Protein AF-A0A7G9RVK8-F1 (afdb_monomer)

Secondary structure (DSSP, 8-state):
-EEEEETTEEEEEEEEE-TTT--EEEEEEESS--HHHHHHHHHHHHHT-S--TT-EEEE-S-HHHHSHHHHHHHHHTTPEEEE--TT--HHHHHHHHHHHHHIIIIIHHH--SSHHHHHHHHHHHHHIIIIIHHHHHHHHHHHHTT-HHHHHHHTSTT--HHHHHHHHHHH--GGG-SSHHHHHHHTT-SEEP-EETTEEPPPEE-TTS-HHHHHHHHHHHHHHTTSSSSHHHHHHHHHHTT-TT-HHHHHHHHHHHHHHHHHHHHHHHHH-----PPPP---------

Structure (mmCIF, N/CA/C/O backbone):
data_AF-A0A7G9RVK8-F1
#
_entry.id   AF-A0A7G9RVK8-F1
#
loop_
_atom_site.group_PDB
_atom_site.id
_atom_site.type_symbol
_atom_site.label_atom_id
_atom_site.label_alt_id
_atom_site.label_comp_id
_atom_site.label_asym_id
_atom_site.label_entity_id
_atom_site.label_seq_id
_atom_site.pdbx_PDB_ins_code
_atom_site.Cartn_x
_atom_site.Cartn_y
_atom_site.Cartn_z
_atom_site.occupancy
_atom_site.B_iso_or_equiv
_atom_site.auth_seq_id
_atom_site.auth_comp_id
_atom_site.auth_asym_id
_atom_site.auth_atom_id
_atom_site.pdbx_PDB_model_num
ATOM 1 N N . MET A 1 1 ? -9.724 3.524 9.433 1.00 89.75 1 MET A N 1
ATOM 2 C CA . MET A 1 1 ? -10.790 2.942 8.572 1.00 89.75 1 MET A CA 1
ATOM 3 C C . MET A 1 1 ? -10.572 3.364 7.117 1.00 89.75 1 MET A C 1
ATOM 5 O O . MET A 1 1 ? -10.050 4.450 6.897 1.00 89.75 1 MET A O 1
ATOM 9 N N . THR A 1 2 ? -10.978 2.558 6.129 1.00 94.00 2 THR A N 1
ATOM 10 C CA . THR A 1 2 ? -10.927 2.904 4.694 1.00 94.00 2 THR A CA 1
ATOM 11 C C . THR A 1 2 ? -12.217 2.497 3.966 1.00 94.00 2 THR A C 1
ATOM 13 O O . THR A 1 2 ? -12.908 1.585 4.409 1.00 94.00 2 THR A O 1
ATOM 16 N N . GLU A 1 3 ? -12.559 3.186 2.872 1.00 95.31 3 GLU A N 1
ATOM 17 C CA . GLU A 1 3 ? -13.770 2.943 2.060 1.00 95.31 3 GLU A CA 1
ATOM 18 C C . GLU A 1 3 ? -13.407 2.395 0.670 1.00 95.31 3 GLU A C 1
ATOM 20 O O . GLU A 1 3 ? -12.498 2.913 0.012 1.00 95.31 3 GLU A O 1
ATOM 25 N N . PHE A 1 4 ? -14.158 1.403 0.203 1.00 94.81 4 PHE A N 1
ATOM 26 C CA . PHE A 1 4 ? -14.159 0.878 -1.160 1.00 94.81 4 PHE A CA 1
ATOM 27 C C . PHE A 1 4 ? -15.520 1.135 -1.817 1.00 94.81 4 PHE A C 1
ATOM 29 O O . PHE A 1 4 ? -16.544 1.178 -1.135 1.00 94.81 4 PHE A O 1
ATOM 36 N N . ASN A 1 5 ? -15.535 1.288 -3.144 1.00 93.50 5 ASN A N 1
ATOM 37 C CA . ASN A 1 5 ? -16.759 1.475 -3.921 1.00 93.50 5 ASN A CA 1
ATOM 38 C C . ASN A 1 5 ? -16.761 0.540 -5.133 1.00 93.50 5 ASN A C 1
ATOM 40 O O . ASN A 1 5 ? -15.935 0.695 -6.032 1.00 93.50 5 ASN A O 1
ATOM 44 N N . VAL A 1 6 ? -17.706 -0.397 -5.158 1.00 92.25 6 VAL A N 1
ATOM 45 C CA . VAL A 1 6 ? -17.936 -1.314 -6.274 1.00 92.25 6 VAL A CA 1
ATOM 46 C C . VAL A 1 6 ? -19.317 -1.021 -6.837 1.00 92.25 6 VAL A C 1
ATOM 48 O O . VAL A 1 6 ? -20.329 -1.266 -6.186 1.00 92.25 6 VAL A O 1
ATOM 51 N N . ARG A 1 7 ? -19.363 -0.465 -8.053 1.00 88.94 7 ARG A N 1
ATOM 52 C CA . ARG A 1 7 ? -20.611 -0.191 -8.794 1.00 88.94 7 ARG A CA 1
ATOM 53 C C . ARG A 1 7 ? -21.656 0.604 -7.986 1.00 88.94 7 ARG A C 1
ATOM 55 O O . ARG A 1 7 ? -22.847 0.363 -8.106 1.00 88.94 7 ARG A O 1
ATOM 62 N N . GLY A 1 8 ? -21.214 1.558 -7.163 1.00 90.44 8 GLY A N 1
ATOM 63 C CA . GLY A 1 8 ? -22.097 2.386 -6.332 1.00 90.44 8 GLY A CA 1
ATOM 64 C C . GLY A 1 8 ? -22.388 1.807 -4.945 1.00 90.44 8 GLY A C 1
ATOM 65 O O . GLY A 1 8 ? -22.853 2.540 -4.073 1.00 90.44 8 GLY A O 1
ATOM 66 N N . HIS A 1 9 ? -22.041 0.545 -4.697 1.00 92.88 9 HIS A N 1
ATOM 67 C CA . HIS A 1 9 ? -22.115 -0.068 -3.378 1.00 92.88 9 HIS A CA 1
ATOM 68 C C . HIS A 1 9 ? -20.815 0.165 -2.614 1.00 92.88 9 HIS A C 1
ATOM 70 O O . HIS A 1 9 ? -19.721 0.094 -3.178 1.00 92.88 9 HIS A O 1
ATOM 76 N N . LYS A 1 10 ? -20.931 0.458 -1.319 1.00 95.38 10 LYS A N 1
ATOM 77 C CA . LYS A 1 10 ? -19.787 0.770 -0.465 1.00 95.38 10 LYS A CA 1
ATOM 78 C C . LYS A 1 10 ? -19.467 -0.376 0.478 1.00 95.38 10 LYS A C 1
ATOM 80 O O . LYS A 1 10 ? -20.372 -0.994 1.030 1.00 95.38 10 LYS A O 1
ATOM 85 N N . LEU A 1 11 ? -18.174 -0.575 0.703 1.00 96.44 11 LEU A N 1
ATOM 86 C CA . LEU A 1 11 ? -17.648 -1.424 1.761 1.00 96.44 11 LEU A CA 1
ATOM 87 C C . LEU A 1 11 ? -16.648 -0.619 2.586 1.00 96.44 11 LEU A C 1
ATOM 89 O O . LEU A 1 11 ? -15.757 0.036 2.045 1.00 96.44 11 LEU A O 1
ATOM 93 N N . TYR A 1 12 ? -16.801 -0.664 3.898 1.00 96.75 12 TYR A N 1
ATOM 94 C CA . TYR A 1 12 ? -15.901 -0.050 4.857 1.00 96.75 12 TYR A CA 1
ATOM 95 C C . TYR A 1 12 ? -15.066 -1.138 5.506 1.00 96.75 12 TYR A C 1
ATOM 97 O O . TYR A 1 12 ? -15.602 -2.171 5.885 1.00 96.75 12 TYR A O 1
ATOM 105 N N . LEU A 1 13 ? -13.769 -0.884 5.649 1.00 97.06 13 LEU A N 1
ATOM 106 C CA . LEU A 1 13 ? -12.824 -1.755 6.337 1.00 97.06 13 LEU A CA 1
ATOM 107 C C . LEU A 1 13 ? -12.213 -0.997 7.515 1.00 97.06 13 LEU A C 1
ATOM 109 O O . LEU A 1 13 ? -11.605 0.070 7.354 1.00 97.06 13 LEU A O 1
ATOM 113 N N . SER A 1 14 ? -12.360 -1.562 8.707 1.00 95.69 14 SER A N 1
ATOM 114 C CA . SER A 1 14 ? -11.620 -1.173 9.903 1.00 95.69 14 SER A CA 1
ATOM 115 C C . SER A 1 14 ? -10.585 -2.247 10.202 1.00 95.69 14 SER A C 1
ATOM 117 O O . SER A 1 14 ? -10.918 -3.424 10.161 1.00 95.69 14 SER A O 1
ATOM 119 N N . ALA A 1 15 ? -9.350 -1.857 10.498 1.00 96.19 15 ALA A N 1
ATOM 120 C CA . ALA A 1 15 ? -8.264 -2.779 10.804 1.00 96.19 15 ALA A CA 1
ATOM 121 C C . ALA A 1 15 ? -7.405 -2.214 11.940 1.00 96.19 15 ALA A C 1
ATOM 123 O O . ALA A 1 15 ? -7.234 -0.994 12.030 1.00 96.19 15 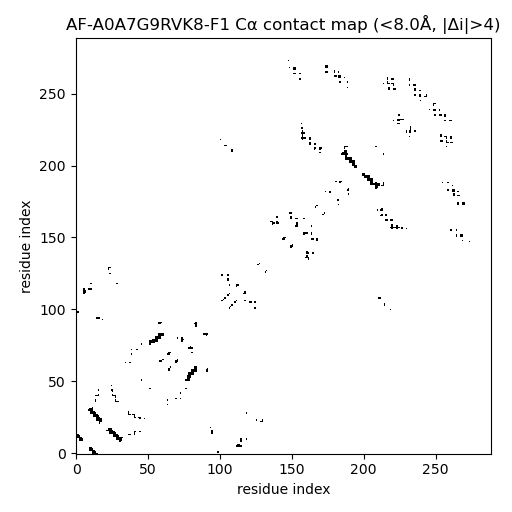ALA A O 1
ATOM 124 N N . CYS A 1 16 ? -6.882 -3.101 12.780 1.00 94.69 16 CYS A N 1
ATOM 125 C CA . CYS A 1 16 ? -5.874 -2.829 13.794 1.00 94.69 16 CYS A CA 1
ATOM 126 C C . CYS A 1 16 ? -4.581 -3.526 13.381 1.00 94.69 16 CYS A C 1
ATOM 128 O O . CYS A 1 16 ? -4.596 -4.692 12.986 1.00 94.69 16 CYS A O 1
ATOM 130 N N . MET A 1 17 ? -3.485 -2.780 13.453 1.00 94.31 17 MET A N 1
ATOM 131 C CA . MET A 1 17 ? -2.150 -3.239 13.106 1.00 94.31 17 MET A CA 1
ATOM 132 C C . MET A 1 17 ? -1.277 -3.198 14.354 1.00 94.31 17 MET A C 1
ATOM 134 O O . MET A 1 17 ? -1.267 -2.183 15.054 1.00 94.31 17 MET A O 1
ATOM 138 N N . ASP A 1 18 ? -0.510 -4.257 14.579 1.00 91.56 18 ASP A N 1
ATOM 139 C CA . ASP A 1 18 ? 0.611 -4.220 15.507 1.00 91.56 18 ASP A CA 1
ATOM 140 C C . ASP A 1 18 ? 1.762 -3.432 14.861 1.00 91.56 18 ASP A C 1
ATOM 142 O O . ASP A 1 18 ? 2.236 -3.740 13.767 1.00 91.56 18 ASP A O 1
ATOM 146 N N . LEU A 1 19 ? 2.198 -2.353 15.513 1.00 88.88 19 LEU A N 1
ATOM 147 C CA . LEU A 1 19 ? 3.250 -1.488 14.982 1.00 88.88 19 LEU A CA 1
ATOM 148 C C . LEU A 1 19 ? 4.656 -2.089 15.105 1.00 88.88 19 LEU A C 1
ATOM 150 O O . LEU A 1 19 ? 5.553 -1.591 14.423 1.00 88.88 19 LEU A O 1
ATOM 154 N N . TYR A 1 20 ? 4.847 -3.126 15.926 1.00 86.06 20 TYR A N 1
ATOM 155 C CA . TYR A 1 20 ? 6.122 -3.820 16.083 1.00 86.06 20 TYR A CA 1
ATOM 156 C C . TYR A 1 20 ? 6.440 -4.688 14.860 1.00 86.06 20 TYR A C 1
ATOM 158 O O . TYR A 1 20 ? 7.468 -4.482 14.216 1.00 86.06 20 TYR A O 1
ATOM 166 N N . ASN A 1 21 ? 5.544 -5.613 14.503 1.00 86.69 21 ASN A N 1
ATOM 167 C CA . ASN A 1 21 ? 5.749 -6.574 13.410 1.00 86.69 21 ASN A CA 1
ATOM 168 C C . ASN A 1 21 ? 4.935 -6.259 12.137 1.00 86.69 21 ASN A C 1
ATOM 170 O O . ASN A 1 21 ? 5.092 -6.950 11.135 1.00 86.69 21 ASN A O 1
ATOM 174 N N . ARG A 1 22 ? 4.099 -5.210 12.157 1.00 89.38 22 ARG A N 1
ATOM 175 C CA . ARG A 1 22 ? 3.193 -4.792 11.069 1.00 89.38 22 ARG A CA 1
ATOM 176 C C . ARG A 1 22 ? 2.033 -5.747 10.780 1.00 89.38 22 ARG A C 1
ATOM 178 O O . ARG A 1 22 ? 1.325 -5.517 9.806 1.00 89.38 22 ARG A O 1
ATOM 185 N N . GLU A 1 23 ? 1.786 -6.753 11.611 1.00 93.19 23 GLU A N 1
ATOM 186 C CA . GLU A 1 23 ? 0.680 -7.695 11.431 1.00 93.19 23 GLU A CA 1
ATOM 187 C C . GLU A 1 23 ? -0.679 -6.996 11.580 1.00 93.19 23 GLU A C 1
ATOM 189 O O . GLU A 1 23 ? -0.888 -6.178 12.481 1.00 93.19 23 GLU A O 1
ATOM 194 N N . ILE A 1 24 ? -1.641 -7.342 10.724 1.00 96.06 24 ILE A N 1
ATOM 195 C CA . ILE A 1 24 ? -3.047 -6.986 10.933 1.00 96.06 24 ILE A CA 1
ATOM 196 C C . ILE A 1 24 ? -3.646 -7.957 11.948 1.00 96.06 24 ILE A C 1
ATOM 198 O O . ILE A 1 24 ? -4.076 -9.052 11.592 1.00 96.06 24 ILE A O 1
ATOM 202 N N . VAL A 1 25 ? -3.687 -7.544 13.213 1.00 95.06 25 VAL A N 1
ATOM 203 C CA . VAL A 1 25 ? -4.135 -8.388 14.333 1.00 95.06 25 VAL A CA 1
ATOM 204 C C . VAL A 1 25 ? -5.653 -8.553 14.399 1.00 95.06 25 VAL A C 1
ATOM 206 O O . VAL A 1 25 ? -6.148 -9.540 14.941 1.00 95.06 25 VAL A O 1
ATOM 209 N N . ALA A 1 26 ? -6.410 -7.599 13.851 1.00 96.62 26 ALA A N 1
ATOM 210 C CA . ALA A 1 26 ? -7.861 -7.691 13.723 1.00 96.62 26 ALA A CA 1
ATOM 211 C C . ALA A 1 26 ? -8.381 -6.779 12.611 1.00 96.62 26 ALA A C 1
ATOM 213 O O . ALA A 1 26 ? -7.837 -5.704 12.357 1.00 96.62 26 ALA A O 1
ATOM 214 N N . TYR A 1 27 ? -9.492 -7.167 11.990 1.00 97.62 27 TYR A N 1
ATOM 215 C CA . TYR A 1 27 ? -10.224 -6.317 11.059 1.00 97.62 27 TYR A CA 1
ATOM 216 C C . TYR A 1 27 ? -11.707 -6.682 11.012 1.00 97.62 27 TYR A C 1
ATOM 218 O O . TYR A 1 27 ? -12.115 -7.787 11.379 1.00 97.62 27 TYR A O 1
ATOM 226 N N . ARG A 1 28 ? -12.526 -5.725 10.578 1.00 97.50 28 ARG A N 1
ATOM 227 C CA . ARG A 1 28 ? -13.965 -5.878 10.352 1.00 97.50 28 ARG A CA 1
ATOM 228 C C . ARG A 1 28 ? -14.382 -5.102 9.119 1.00 97.50 28 ARG A C 1
ATOM 230 O O . ARG A 1 28 ? -13.843 -4.026 8.846 1.00 97.50 28 ARG A O 1
ATOM 237 N N . MET A 1 29 ? -15.363 -5.648 8.416 1.00 97.19 29 MET A N 1
ATOM 238 C CA . MET A 1 29 ? -15.963 -5.026 7.249 1.00 97.19 29 MET A CA 1
ATOM 239 C C . MET A 1 29 ? -17.444 -4.771 7.485 1.00 97.19 29 MET A C 1
ATOM 241 O O . MET A 1 29 ? -18.108 -5.529 8.188 1.00 97.19 29 MET A O 1
ATOM 245 N N . ALA A 1 30 ? -17.955 -3.687 6.914 1.00 96.12 30 ALA A N 1
ATOM 246 C CA . ALA A 1 30 ? -19.376 -3.379 6.936 1.00 96.12 30 ALA A CA 1
ATOM 247 C C . ALA A 1 30 ? -19.764 -2.556 5.709 1.00 96.12 30 ALA A C 1
ATOM 249 O O . ALA A 1 30 ? -18.997 -1.726 5.224 1.00 96.12 30 ALA A O 1
ATOM 250 N N . ARG A 1 31 ? -21.003 -2.704 5.236 1.00 95.06 31 ARG A N 1
ATOM 251 C CA . ARG A 1 31 ? -21.533 -1.913 4.105 1.00 95.06 31 ARG A CA 1
ATOM 252 C C . ARG A 1 31 ? -21.846 -0.457 4.477 1.00 95.06 31 ARG A C 1
ATOM 254 O O . ARG A 1 31 ? -22.134 0.373 3.617 1.00 95.06 31 ARG A O 1
ATOM 261 N N . ARG A 1 32 ? -21.787 -0.126 5.773 1.00 93.00 32 ARG A N 1
ATOM 262 C CA . ARG A 1 32 ? -21.997 1.216 6.338 1.00 93.00 32 ARG A CA 1
ATOM 263 C C . ARG A 1 32 ? -20.958 1.490 7.433 1.00 93.00 32 ARG A C 1
ATOM 265 O O . ARG A 1 32 ? -20.555 0.551 8.114 1.00 93.00 32 ARG A O 1
ATOM 272 N N . PRO A 1 33 ? -20.557 2.754 7.666 1.00 91.00 33 PRO A N 1
ATOM 273 C CA . PRO A 1 33 ? -19.543 3.096 8.662 1.00 91.00 33 PRO A CA 1
ATOM 274 C C . PRO A 1 33 ? -20.150 3.148 10.075 1.00 91.00 33 PRO A C 1
ATOM 276 O O . PRO A 1 33 ? -20.280 4.219 10.671 1.00 91.00 33 PRO A O 1
ATOM 279 N N . VAL A 1 34 ? -20.561 1.994 10.600 1.00 94.38 34 VAL A N 1
ATOM 280 C CA . VAL A 1 34 ? -21.200 1.852 11.920 1.00 94.38 34 VAL A CA 1
ATOM 281 C C . VAL A 1 34 ? -20.172 1.714 13.045 1.00 94.38 34 VAL A C 1
ATOM 283 O O . VAL A 1 34 ? -19.074 1.203 12.832 1.00 94.38 34 VAL A O 1
ATOM 286 N N . PHE A 1 35 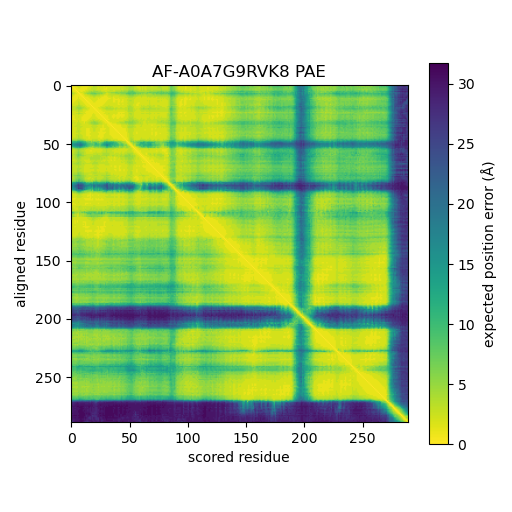? -20.529 2.167 14.252 1.00 94.12 35 PHE A N 1
ATOM 287 C CA . PHE A 1 35 ? -19.659 2.071 15.432 1.00 94.12 35 PHE A CA 1
ATOM 288 C C . PHE A 1 35 ? -19.305 0.625 15.790 1.00 94.12 35 PHE A C 1
ATOM 290 O O . PHE A 1 35 ? -18.147 0.344 16.080 1.00 94.12 35 PHE A O 1
ATOM 297 N N . GLU A 1 36 ? -20.269 -0.286 15.667 1.00 94.94 36 GLU A N 1
ATOM 298 C CA . GLU A 1 36 ? -20.107 -1.715 15.948 1.00 94.94 36 GLU A CA 1
ATOM 299 C C . GLU A 1 36 ? -18.940 -2.355 15.182 1.00 94.94 36 GLU A C 1
ATOM 301 O O . GLU A 1 36 ? -18.195 -3.165 15.730 1.00 94.94 36 GLU A O 1
ATOM 306 N N . MET A 1 37 ? -18.707 -1.941 13.932 1.00 95.06 37 MET A N 1
ATOM 307 C CA . MET A 1 37 ? -17.571 -2.415 13.135 1.00 95.06 37 MET A CA 1
ATOM 308 C C . MET A 1 37 ? -16.231 -2.039 13.786 1.00 95.06 37 MET A C 1
ATOM 310 O O . MET A 1 37 ? -15.266 -2.795 13.720 1.00 95.06 37 MET A O 1
ATOM 314 N N . VAL A 1 38 ? -16.149 -0.857 14.400 1.00 95.25 38 VAL A N 1
ATOM 315 C CA . VAL A 1 38 ? -14.930 -0.368 15.052 1.00 95.25 38 VAL A CA 1
ATOM 316 C C . VAL A 1 38 ? -14.765 -0.992 16.436 1.00 95.25 38 VAL A C 1
ATOM 318 O O . VAL A 1 38 ? -13.659 -1.423 16.756 1.00 95.25 38 VAL A O 1
ATOM 321 N N . SER A 1 39 ? -15.833 -1.069 17.235 1.00 95.44 39 SER A N 1
ATOM 322 C CA . SER A 1 39 ? -15.773 -1.655 18.580 1.00 95.44 39 SER A CA 1
ATOM 323 C C . SER A 1 39 ? -15.474 -3.153 18.538 1.00 95.44 39 SER A C 1
ATOM 325 O O . SER A 1 39 ? -14.549 -3.589 19.211 1.00 95.44 39 SER A O 1
ATOM 327 N N . SER A 1 40 ? -16.153 -3.922 17.680 1.00 95.94 40 SER A N 1
ATOM 328 C CA . SER A 1 40 ? -15.904 -5.368 17.547 1.00 95.94 40 SER A CA 1
ATOM 329 C C . SER A 1 40 ? -14.512 -5.686 16.993 1.00 95.94 40 SER A C 1
ATOM 331 O O . SER A 1 40 ? -13.913 -6.698 17.354 1.00 95.94 40 SER A O 1
ATOM 333 N N . MET A 1 41 ? -13.967 -4.821 16.131 1.00 96.44 41 MET A N 1
ATOM 334 C CA . MET A 1 41 ? -12.582 -4.923 15.666 1.00 96.44 41 MET A CA 1
ATOM 335 C C . MET A 1 41 ? -11.600 -4.689 16.819 1.00 96.44 41 MET A C 1
ATOM 337 O O . MET A 1 41 ? -10.660 -5.465 16.982 1.00 96.44 41 MET A O 1
ATOM 341 N N . LEU A 1 42 ? -11.831 -3.648 17.627 1.00 95.44 42 LEU A N 1
ATOM 342 C CA . LEU A 1 42 ? -10.991 -3.331 18.781 1.00 95.44 42 LEU A CA 1
ATOM 343 C C . LEU A 1 42 ? -11.023 -4.458 19.820 1.00 95.44 42 LEU A C 1
ATOM 345 O O . LEU A 1 42 ? -9.969 -4.887 20.270 1.00 95.44 42 LEU A O 1
ATOM 349 N N . GLU A 1 43 ? -12.204 -4.964 20.169 1.00 94.88 43 GLU A N 1
ATOM 350 C CA . GLU A 1 43 ? -12.348 -6.082 21.109 1.00 94.88 43 GLU A CA 1
ATOM 351 C C . GLU A 1 43 ? -11.627 -7.338 20.609 1.00 94.88 43 GLU A C 1
ATOM 353 O O . GLU A 1 43 ? -10.886 -7.966 21.364 1.00 94.88 43 GLU A O 1
ATOM 358 N N . ALA A 1 44 ? -11.752 -7.660 19.317 1.00 95.12 44 ALA A N 1
ATOM 359 C CA . ALA A 1 44 ? -11.017 -8.770 18.721 1.00 95.12 44 ALA A CA 1
ATOM 360 C C . ALA A 1 44 ? -9.492 -8.578 18.823 1.00 95.12 44 ALA A C 1
ATOM 362 O O . ALA A 1 44 ? -8.785 -9.528 19.156 1.00 95.12 44 ALA A O 1
ATOM 363 N N . ALA A 1 45 ? -8.979 -7.363 18.602 1.00 94.31 45 ALA A N 1
ATOM 364 C CA . ALA A 1 45 ? -7.554 -7.067 18.770 1.00 94.31 45 ALA A CA 1
ATOM 365 C C . ALA A 1 45 ? -7.100 -7.226 20.233 1.00 94.31 45 ALA A C 1
ATOM 367 O O . ALA A 1 45 ? -6.086 -7.869 20.509 1.00 94.31 45 ALA A O 1
ATOM 368 N N . LEU A 1 46 ? -7.871 -6.684 21.179 1.00 92.62 46 LEU A N 1
ATOM 369 C CA . LEU A 1 46 ? -7.555 -6.742 22.608 1.00 92.62 46 LEU A CA 1
ATOM 370 C C . LEU A 1 46 ? -7.604 -8.173 23.151 1.00 92.62 46 LEU A C 1
ATOM 372 O O . LEU A 1 46 ? -6.741 -8.543 23.939 1.00 92.62 46 LEU A O 1
ATOM 376 N N . SER A 1 47 ? -8.528 -9.007 22.663 1.00 91.31 47 SER A N 1
ATOM 377 C CA . SER A 1 47 ? -8.628 -10.421 23.060 1.00 91.31 47 SER A CA 1
ATOM 378 C C . SER A 1 47 ? -7.388 -11.256 22.712 1.00 91.31 47 SER A C 1
ATOM 380 O O . SER A 1 47 ? -7.136 -12.281 23.339 1.00 91.31 47 SER A O 1
ATOM 382 N N . ARG A 1 48 ? -6.593 -10.815 21.727 1.00 87.50 48 ARG A N 1
ATOM 383 C CA . ARG A 1 48 ? -5.335 -11.463 21.319 1.00 87.50 48 ARG A CA 1
ATOM 384 C C . ARG A 1 48 ? -4.127 -10.968 22.115 1.00 87.50 48 ARG A C 1
ATOM 386 O O . ARG A 1 48 ? -3.037 -11.512 21.964 1.00 87.50 48 ARG A O 1
ATOM 393 N N . THR A 1 49 ? -4.296 -9.932 22.935 1.00 81.56 49 THR A N 1
ATOM 394 C CA . THR A 1 49 ? -3.201 -9.320 23.686 1.00 81.56 49 THR A CA 1
ATOM 395 C C . THR A 1 49 ? -3.090 -9.971 25.062 1.00 81.56 49 THR A C 1
ATOM 397 O O . THR A 1 49 ? -4.001 -9.875 25.878 1.00 81.56 49 THR A O 1
ATOM 400 N N . SER A 1 50 ? -1.950 -10.603 25.347 1.00 76.25 50 SER A N 1
ATOM 401 C CA . SER A 1 50 ? -1.692 -11.273 26.631 1.00 76.25 50 SER A CA 1
ATOM 402 C C . SER A 1 50 ? -1.465 -10.302 27.796 1.00 76.25 50 SER A C 1
ATOM 404 O O . SER A 1 50 ? -1.726 -10.650 28.944 1.00 76.25 50 SER A O 1
ATOM 406 N N . CYS A 1 51 ? -0.994 -9.083 27.518 1.00 76.19 51 CYS A N 1
ATOM 407 C CA . CYS A 1 51 ? -0.779 -8.039 28.515 1.00 76.19 51 CYS A CA 1
ATOM 408 C C . CYS A 1 51 ? -1.126 -6.660 27.945 1.00 76.19 51 CYS A C 1
ATOM 410 O O . CYS A 1 51 ? -0.459 -6.164 27.039 1.00 76.19 51 CYS A O 1
ATOM 412 N N . ALA A 1 52 ? -2.161 -6.024 28.494 1.00 75.62 52 ALA A N 1
ATOM 413 C CA . ALA A 1 52 ? -2.567 -4.675 28.103 1.00 75.62 52 ALA A CA 1
ATOM 414 C C . ALA A 1 52 ? -1.817 -3.567 28.871 1.00 75.62 52 ALA A C 1
ATOM 416 O O . ALA A 1 52 ? -1.982 -2.383 28.571 1.00 75.62 52 ALA A O 1
ATOM 417 N N . ALA A 1 53 ? -0.982 -3.927 29.856 1.00 79.25 53 ALA A N 1
ATOM 418 C CA . ALA A 1 53 ? -0.243 -2.959 30.656 1.00 79.25 53 ALA A CA 1
ATOM 419 C C . ALA A 1 53 ? 0.728 -2.162 29.773 1.00 79.25 53 ALA A C 1
ATOM 421 O O . ALA A 1 53 ? 1.635 -2.712 29.156 1.00 79.25 53 ALA A O 1
ATOM 422 N N . GLY A 1 54 ? 0.521 -0.845 29.707 1.00 82.31 54 GLY A N 1
ATOM 423 C CA . GLY A 1 54 ? 1.325 0.044 28.867 1.00 82.31 54 GLY A CA 1
ATOM 424 C C . GLY A 1 54 ? 0.970 0.014 27.376 1.00 82.31 54 GLY A C 1
ATOM 425 O O . GLY A 1 54 ? 1.613 0.727 26.606 1.00 82.31 54 GLY A O 1
ATOM 426 N N . LEU A 1 55 ? -0.057 -0.741 26.961 1.00 89.88 55 LEU A N 1
ATOM 427 C CA . LEU A 1 55 ? -0.515 -0.758 25.573 1.00 89.88 55 LEU A CA 1
ATOM 428 C C . LEU A 1 55 ? -1.071 0.616 25.182 1.00 89.88 55 LEU A C 1
ATOM 430 O O . LEU A 1 55 ? -1.889 1.212 25.893 1.00 89.88 55 LEU A O 1
ATOM 434 N N . ILE A 1 56 ? -0.646 1.100 24.015 1.00 90.88 56 ILE A N 1
ATOM 435 C CA . ILE A 1 56 ? -1.132 2.344 23.424 1.00 90.88 56 ILE A CA 1
ATOM 436 C C . ILE A 1 56 ? -1.844 2.022 22.114 1.00 90.88 56 ILE A C 1
ATOM 438 O O . ILE A 1 56 ? -1.246 1.474 21.192 1.00 90.88 56 ILE A O 1
ATOM 442 N N . VAL A 1 57 ? -3.110 2.421 22.009 1.00 91.06 57 VAL A N 1
ATOM 443 C CA . VAL A 1 57 ? -3.856 2.368 20.747 1.00 91.06 57 VAL A CA 1
ATOM 444 C C . VAL A 1 57 ? -3.789 3.733 20.083 1.00 91.06 57 VAL A C 1
ATOM 446 O O . VAL A 1 57 ? -4.300 4.720 20.617 1.00 91.06 57 VAL A O 1
ATOM 449 N N . HIS A 1 58 ? -3.169 3.775 18.906 1.00 90.25 58 HIS A N 1
ATOM 450 C CA . HIS A 1 58 ? -3.100 4.964 18.065 1.00 90.25 58 HIS A CA 1
ATOM 451 C C . HIS A 1 58 ? -4.279 5.004 17.086 1.00 90.25 58 HIS A C 1
ATOM 453 O O . HIS A 1 58 ? -4.526 4.040 16.363 1.00 90.25 58 HIS A O 1
ATOM 459 N N . SER A 1 59 ? -5.001 6.125 17.041 1.00 88.75 59 SER A N 1
ATOM 460 C CA . SER A 1 59 ? -6.079 6.356 16.072 1.00 88.75 59 SER A CA 1
ATOM 461 C C . SER A 1 59 ? -6.027 7.760 15.466 1.00 88.75 59 SER A C 1
ATOM 463 O O . SER A 1 59 ? -5.432 8.690 16.022 1.00 88.75 59 SER A O 1
ATOM 465 N N . ASP A 1 60 ? -6.710 7.943 14.336 1.00 86.31 60 ASP A N 1
ATOM 466 C CA . ASP A 1 60 ? -7.026 9.277 13.826 1.00 86.31 60 ASP A CA 1
ATOM 467 C C . ASP A 1 60 ? -8.118 9.971 14.673 1.00 86.31 60 ASP A C 1
ATOM 469 O O . ASP A 1 60 ? -8.602 9.435 15.675 1.00 86.31 60 ASP A O 1
ATOM 473 N N . GLN A 1 61 ? -8.498 11.194 14.279 1.00 85.94 61 GLN A N 1
ATOM 474 C CA . GLN A 1 61 ? -9.534 12.004 14.943 1.00 85.94 61 GLN A CA 1
ATOM 475 C C . GLN A 1 61 ? -10.972 11.740 14.460 1.00 85.94 61 GLN A C 1
ATOM 477 O O . GLN A 1 61 ? -11.866 12.579 14.663 1.00 85.94 61 GLN A O 1
ATOM 482 N N . GLY A 1 62 ? -11.203 10.593 13.822 1.00 87.00 62 GLY A N 1
ATOM 483 C CA . GLY A 1 62 ? -12.507 10.114 13.386 1.00 87.00 62 GLY A CA 1
ATOM 484 C C . GLY 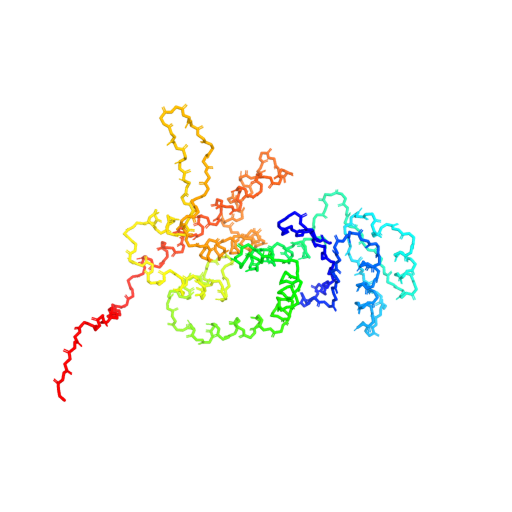A 1 62 ? -13.526 10.082 14.524 1.00 87.00 62 GLY A C 1
ATOM 485 O O . GLY A 1 62 ? -13.187 9.961 15.702 1.00 87.00 62 GLY A O 1
ATOM 486 N N . TRP A 1 63 ? -14.803 10.250 14.182 1.00 90.06 63 TRP A N 1
ATOM 487 C CA . TRP A 1 63 ? -15.862 10.379 15.185 1.00 90.06 63 TRP A CA 1
ATOM 488 C C . TRP A 1 63 ? -16.023 9.117 16.034 1.00 90.06 63 TRP A C 1
ATOM 490 O O . TRP A 1 63 ? -16.176 9.249 17.245 1.00 90.06 63 TRP A O 1
ATOM 500 N N . HIS A 1 64 ? -15.891 7.925 15.437 1.00 91.50 64 HIS A N 1
ATOM 501 C CA . HIS A 1 64 ? -15.983 6.637 16.134 1.00 91.50 64 HIS A CA 1
ATOM 502 C C . HIS A 1 64 ? -14.999 6.542 17.306 1.00 91.50 64 HIS A C 1
ATOM 504 O O . HIS A 1 64 ? -15.372 6.131 18.399 1.00 91.50 64 HIS A O 1
ATOM 510 N N . TYR A 1 65 ? -13.762 7.003 17.100 1.00 91.50 65 TYR A N 1
ATOM 511 C CA . TYR A 1 65 ? -12.685 6.938 18.091 1.00 91.50 65 TYR A CA 1
ATOM 512 C C . TYR A 1 65 ? -12.832 7.960 19.228 1.00 91.50 65 TYR A C 1
ATOM 514 O O . TYR A 1 65 ? -12.142 7.866 20.241 1.00 91.50 65 TYR A O 1
ATOM 522 N N . LYS A 1 66 ? -13.725 8.947 19.076 1.00 91.56 66 LYS A N 1
ATOM 523 C CA . LYS A 1 66 ? -14.016 9.966 20.100 1.00 91.56 66 LYS A CA 1
ATOM 524 C C . LYS A 1 66 ? -15.211 9.607 20.979 1.00 91.56 66 LYS A C 1
ATOM 526 O O . LYS A 1 66 ? -15.437 10.278 21.986 1.00 91.56 66 LYS A O 1
ATOM 531 N N . MET A 1 67 ? -15.993 8.597 20.601 1.00 93.75 67 MET A N 1
ATOM 532 C CA . MET A 1 67 ? -17.218 8.253 21.317 1.00 93.75 67 MET A CA 1
ATOM 533 C C . MET A 1 67 ? -16.915 7.705 22.715 1.00 93.75 67 MET A C 1
ATOM 535 O O . MET A 1 67 ? -15.926 7.002 22.927 1.00 93.75 67 MET A O 1
ATOM 539 N N . GLN A 1 68 ? -17.804 7.985 23.668 1.00 95.06 68 GLN A N 1
ATOM 540 C CA . GLN A 1 68 ? -17.682 7.492 25.041 1.00 95.06 68 GLN A CA 1
ATOM 541 C C . GLN A 1 68 ? -17.587 5.955 25.126 1.00 95.06 68 GLN A C 1
ATOM 543 O O . GLN A 1 68 ? -16.703 5.493 25.847 1.00 95.06 68 GLN A O 1
ATOM 548 N N . PRO A 1 69 ? -18.377 5.153 24.377 1.00 95.38 69 PRO A N 1
ATOM 549 C CA . PRO A 1 69 ? -18.249 3.696 24.419 1.00 95.38 69 PRO A CA 1
ATOM 550 C C . PRO A 1 69 ? -16.863 3.198 23.990 1.00 95.38 69 PRO A C 1
ATOM 552 O O . PRO A 1 69 ? -16.314 2.305 24.621 1.00 95.38 69 PRO A O 1
ATOM 555 N N . TYR A 1 70 ? -16.239 3.824 22.985 1.00 95.06 70 TYR A N 1
ATOM 556 C CA . TYR A 1 70 ? -14.876 3.476 22.561 1.00 95.06 70 TYR A CA 1
ATOM 557 C C . TYR A 1 70 ? -13.860 3.690 23.688 1.00 95.06 70 TYR A C 1
ATOM 559 O O . TYR A 1 70 ? -13.037 2.828 23.987 1.00 95.06 70 TYR A O 1
ATOM 567 N N . ARG A 1 71 ? -13.952 4.847 24.354 1.00 94.88 71 ARG A N 1
ATOM 568 C CA . ARG A 1 71 ? -13.089 5.197 25.490 1.00 94.88 71 ARG A CA 1
ATOM 569 C C . ARG A 1 71 ? -13.321 4.268 26.683 1.00 94.88 71 ARG A C 1
ATOM 571 O O . ARG A 1 71 ? -12.362 3.944 27.374 1.00 94.88 71 ARG A O 1
ATOM 578 N N . ALA A 1 72 ? -14.561 3.831 26.904 1.00 95.12 72 ALA A N 1
ATOM 579 C CA . ALA A 1 72 ? -14.905 2.878 27.954 1.00 95.12 72 ALA A CA 1
ATOM 580 C C . ALA A 1 72 ? -14.285 1.493 27.699 1.00 95.12 72 ALA A C 1
ATOM 582 O O . ALA A 1 72 ? -13.700 0.924 28.619 1.00 95.12 72 ALA A O 1
ATOM 583 N N . ILE A 1 73 ? -14.322 0.994 26.454 1.00 94.31 73 ILE A N 1
ATOM 584 C CA . ILE A 1 73 ? -13.663 -0.268 26.072 1.00 94.31 73 ILE A CA 1
ATOM 585 C C . ILE A 1 73 ? -12.164 -0.194 26.385 1.00 94.31 73 ILE A C 1
ATOM 587 O O . ILE A 1 73 ? -11.645 -1.055 27.092 1.00 94.31 73 ILE A O 1
ATOM 591 N N . LEU A 1 74 ? -11.480 0.870 25.950 1.00 94.06 74 LEU A N 1
ATOM 592 C CA . LEU A 1 74 ? -10.050 1.048 26.226 1.00 94.06 74 LEU A CA 1
ATOM 593 C C . LEU A 1 74 ? -9.747 1.129 27.729 1.00 94.06 74 LEU A C 1
ATOM 595 O O . LEU A 1 74 ? -8.835 0.456 28.205 1.00 94.06 74 LEU A O 1
ATOM 599 N N . ALA A 1 75 ? -10.531 1.905 28.482 1.00 92.50 75 ALA A N 1
ATOM 600 C CA . ALA A 1 75 ? -10.348 2.059 29.923 1.00 92.50 75 ALA A CA 1
ATOM 601 C C . ALA A 1 75 ? -10.538 0.736 30.680 1.00 92.50 75 ALA A C 1
ATOM 603 O O . ALA A 1 75 ? -9.737 0.425 31.557 1.00 92.50 75 ALA A O 1
ATOM 604 N N . SER A 1 76 ? -11.544 -0.066 30.308 1.00 92.12 76 SER A N 1
ATOM 605 C CA . SER A 1 76 ? -11.798 -1.377 30.927 1.00 92.12 76 SER A CA 1
ATOM 606 C C . SER A 1 76 ? -10.655 -2.379 30.729 1.00 92.12 76 SER A C 1
ATOM 608 O O . SER A 1 76 ? -10.468 -3.257 31.562 1.00 92.12 76 SER A O 1
ATOM 610 N N . HIS A 1 77 ? -9.852 -2.204 29.675 1.00 90.62 77 HIS A N 1
ATOM 611 C CA . HIS A 1 77 ? -8.675 -3.025 29.389 1.00 90.62 77 HIS A CA 1
ATOM 612 C C . HIS A 1 77 ? -7.361 -2.371 29.854 1.00 90.62 77 HIS A C 1
ATOM 614 O O . HIS A 1 77 ? -6.289 -2.896 29.577 1.00 90.62 77 HIS A O 1
ATOM 620 N N . GLY A 1 78 ? -7.402 -1.213 30.528 1.00 90.75 78 GLY A N 1
ATOM 621 C CA . GLY A 1 78 ? -6.194 -0.494 30.957 1.00 90.75 78 GLY A CA 1
ATOM 622 C C . GLY A 1 78 ? -5.358 0.087 29.807 1.00 90.75 78 GLY A C 1
ATOM 623 O O . GLY A 1 78 ? -4.176 0.379 29.986 1.00 90.75 78 GLY A O 1
ATOM 624 N N . VAL A 1 79 ? -5.956 0.264 28.626 1.00 92.75 79 VAL A N 1
ATOM 625 C CA . VAL A 1 79 ? -5.272 0.696 27.402 1.00 92.75 79 VAL A CA 1
ATOM 626 C C . VAL A 1 79 ? -5.295 2.212 27.273 1.00 92.75 79 VAL A C 1
ATOM 628 O O . VAL A 1 79 ? -6.338 2.861 27.401 1.00 92.75 79 VAL A O 1
ATOM 631 N N . LYS A 1 80 ? -4.144 2.801 26.944 1.00 90.94 80 LYS A N 1
ATOM 632 C CA . LYS A 1 80 ? -4.035 4.241 26.712 1.00 90.94 80 LYS A CA 1
ATOM 633 C C . LYS A 1 80 ? -4.395 4.577 25.268 1.00 90.94 80 LYS A C 1
ATOM 635 O O . LYS A 1 80 ? -3.784 4.083 24.325 1.00 90.94 80 LYS A O 1
ATOM 640 N N . GLN A 1 81 ? -5.343 5.488 25.081 1.00 91.50 81 GLN A N 1
ATOM 641 C CA . GLN A 1 81 ? -5.600 6.056 23.762 1.00 91.50 81 GLN A CA 1
ATOM 642 C C . GLN A 1 81 ? -4.552 7.121 23.423 1.00 91.50 81 GLN A C 1
ATOM 644 O O . GLN A 1 81 ? -4.299 8.035 24.211 1.00 91.50 81 GLN A O 1
ATOM 649 N N . SER A 1 82 ? -4.004 7.045 22.215 1.00 88.38 82 SER A N 1
ATOM 650 C CA . SER A 1 82 ? -3.267 8.126 21.574 1.00 88.38 82 SER A CA 1
ATOM 651 C C . SER A 1 82 ? -3.988 8.520 20.290 1.00 88.38 82 SER A C 1
ATOM 653 O O . SER A 1 82 ? -4.347 7.672 19.477 1.00 88.38 82 SER A O 1
ATOM 655 N N . MET A 1 83 ? -4.227 9.814 20.100 1.00 84.50 83 MET A N 1
ATOM 656 C CA . MET A 1 83 ? -4.860 10.323 18.888 1.00 84.50 83 MET A CA 1
ATOM 657 C C . MET A 1 83 ? -3.897 11.252 18.168 1.00 84.50 83 MET A C 1
ATOM 659 O O . MET A 1 83 ? -3.327 12.155 18.786 1.00 84.50 83 MET A O 1
ATOM 663 N N . SER A 1 84 ? -3.755 11.068 16.855 1.00 70.69 84 SER A N 1
ATOM 664 C CA . SER A 1 84 ? -2.888 11.918 16.036 1.00 70.69 84 SER A CA 1
ATOM 665 C C . SER A 1 84 ? -3.231 13.401 16.249 1.00 70.69 84 SER A C 1
ATOM 667 O O . SER A 1 84 ? -4.406 13.792 16.181 1.00 70.69 84 SER A O 1
ATOM 669 N N . ARG A 1 85 ? -2.223 14.252 16.488 1.00 62.69 85 ARG A N 1
ATOM 670 C CA . ARG A 1 85 ? -2.410 15.715 16.485 1.00 62.69 85 ARG A CA 1
ATOM 671 C C . ARG A 1 85 ? -2.803 16.163 15.077 1.00 62.69 85 ARG A C 1
ATOM 673 O O . ARG A 1 85 ? -2.332 15.597 14.092 1.00 62.69 85 ARG A O 1
ATOM 680 N N . LYS A 1 86 ? -3.617 17.215 14.957 1.00 52.69 86 LYS A N 1
ATOM 681 C CA . LYS A 1 86 ? -3.962 17.799 13.652 1.00 52.69 86 LYS A CA 1
ATOM 682 C C . LYS A 1 86 ? -2.667 18.233 12.946 1.00 52.69 86 LYS A C 1
ATOM 684 O O . LYS A 1 86 ? -2.042 19.204 13.355 1.00 52.69 86 LYS A O 1
ATOM 689 N N . GLY A 1 87 ? -2.251 17.489 11.919 1.00 47.91 87 GLY A N 1
ATOM 690 C CA . GLY A 1 87 ? -1.004 17.732 11.181 1.00 47.91 87 GLY A CA 1
ATOM 691 C C . GLY A 1 87 ? 0.197 16.847 11.549 1.00 47.91 87 GLY A C 1
ATOM 692 O O . GLY A 1 87 ? 1.229 16.998 10.905 1.00 47.91 87 GLY A O 1
ATOM 693 N N . ASN A 1 88 ? 0.078 15.913 12.504 1.00 48.81 88 ASN A N 1
ATOM 694 C CA . ASN A 1 88 ? 1.097 14.889 12.760 1.00 48.81 88 ASN A CA 1
ATOM 695 C C . ASN A 1 88 ? 0.659 13.552 12.141 1.00 48.81 88 ASN A C 1
ATOM 697 O O . ASN A 1 88 ? -0.117 12.809 12.736 1.00 48.81 88 ASN A O 1
ATOM 701 N N . CYS A 1 89 ? 1.102 13.281 10.914 1.00 53.50 89 CYS A N 1
ATOM 702 C CA . CYS A 1 89 ? 0.677 12.106 10.152 1.00 53.50 89 CYS A CA 1
ATOM 703 C C . CYS A 1 89 ? 1.374 10.804 10.568 1.00 53.50 89 CYS A C 1
ATOM 705 O O . CYS A 1 89 ? 0.916 9.747 10.151 1.00 53.50 89 CYS A O 1
ATOM 707 N N . PHE A 1 90 ? 2.448 10.846 11.365 1.00 54.19 90 PHE A N 1
ATOM 708 C CA . PHE A 1 90 ? 3.270 9.659 11.626 1.00 54.19 90 PHE A CA 1
ATOM 709 C C . PHE A 1 90 ? 2.512 8.543 12.358 1.00 54.19 90 PHE A C 1
ATOM 711 O O . PHE A 1 90 ? 2.658 7.383 11.981 1.00 54.19 90 PHE A O 1
ATOM 718 N N . ASP A 1 91 ? 1.648 8.891 13.317 1.00 65.56 91 ASP A N 1
ATOM 719 C CA . ASP A 1 91 ? 0.951 7.906 14.159 1.00 65.56 91 ASP A CA 1
ATOM 720 C C . ASP A 1 91 ? -0.079 7.069 13.373 1.00 65.56 91 ASP A C 1
ATOM 722 O O . ASP A 1 91 ? -0.257 5.889 13.656 1.00 65.56 91 ASP A O 1
ATOM 726 N N . ASN A 1 92 ? -0.728 7.651 12.353 1.00 76.38 92 ASN A N 1
ATOM 727 C CA . ASN A 1 92 ? -1.692 6.948 11.489 1.00 76.38 92 ASN A CA 1
ATOM 728 C C . ASN A 1 92 ? -1.076 6.478 10.156 1.00 76.38 92 ASN A C 1
ATOM 730 O O . ASN A 1 92 ? -1.684 5.696 9.425 1.00 76.38 92 ASN A O 1
ATOM 734 N N . ALA A 1 93 ? 0.137 6.932 9.822 1.00 78.88 93 ALA A N 1
ATOM 735 C CA . ALA A 1 93 ? 0.766 6.666 8.527 1.00 78.88 93 ALA A CA 1
ATOM 736 C C . ALA A 1 93 ? 0.955 5.169 8.249 1.00 78.88 93 ALA A C 1
ATOM 738 O O . ALA A 1 93 ? 0.889 4.749 7.095 1.00 78.88 93 ALA A O 1
ATOM 739 N N . ALA A 1 94 ? 1.191 4.367 9.290 1.00 85.62 94 ALA A N 1
ATOM 740 C CA . ALA A 1 94 ? 1.382 2.925 9.171 1.00 85.62 94 ALA A CA 1
ATOM 741 C C . ALA A 1 94 ? 0.144 2.218 8.600 1.00 85.62 94 ALA A C 1
ATOM 743 O O . ALA A 1 94 ? 0.223 1.542 7.574 1.00 85.62 94 ALA A O 1
ATOM 744 N N . ILE A 1 95 ? -1.018 2.427 9.219 1.00 90.44 95 ILE A N 1
ATOM 745 C CA . ILE A 1 95 ? -2.257 1.793 8.769 1.00 90.44 95 ILE A CA 1
ATOM 746 C C . ILE A 1 95 ? -2.779 2.432 7.471 1.00 90.44 95 ILE A C 1
ATOM 748 O O . ILE A 1 95 ? -3.291 1.734 6.598 1.00 90.44 95 ILE A O 1
ATOM 752 N N . GLU A 1 96 ? -2.587 3.743 7.278 1.00 88.31 96 GLU A N 1
ATOM 753 C CA . GLU A 1 96 ? -2.902 4.411 6.006 1.00 88.31 96 GLU A CA 1
ATOM 754 C C . GLU A 1 96 ? -2.072 3.852 4.847 1.00 88.31 96 GLU A C 1
ATOM 756 O O . GLU A 1 96 ? -2.601 3.639 3.754 1.00 88.31 96 GLU A O 1
ATOM 761 N N . SER A 1 97 ? -0.787 3.573 5.092 1.00 86.81 97 SER A N 1
ATOM 762 C CA . SER A 1 97 ? 0.078 2.884 4.139 1.00 86.81 97 SER A CA 1
ATOM 763 C C . SER A 1 97 ? -0.509 1.542 3.752 1.00 86.81 97 SER A C 1
ATOM 765 O O . SER A 1 97 ? -0.647 1.267 2.566 1.00 86.81 97 SER A O 1
ATOM 767 N N . TYR A 1 98 ? -0.847 0.721 4.745 1.00 91.88 98 TYR A N 1
ATOM 768 C CA . TYR A 1 98 ? -1.425 -0.593 4.514 1.00 91.88 98 TYR A CA 1
ATOM 769 C C . TYR A 1 98 ? -2.687 -0.507 3.650 1.00 91.88 98 TYR A C 1
ATOM 771 O O . TYR A 1 98 ? -2.783 -1.196 2.638 1.00 91.88 98 TYR A O 1
ATOM 779 N N . PHE A 1 99 ? -3.612 0.406 3.964 1.00 93.94 99 PHE A N 1
ATOM 780 C CA . PHE A 1 99 ? -4.811 0.601 3.145 1.00 93.94 99 PHE A CA 1
ATOM 781 C C . PHE A 1 99 ? -4.494 1.064 1.719 1.00 93.94 99 PHE A C 1
ATOM 783 O O . PHE A 1 99 ? -5.191 0.672 0.781 1.00 93.94 99 PHE A O 1
ATOM 790 N N . GLY A 1 100 ? -3.475 1.908 1.547 1.00 89.00 100 GLY A N 1
ATOM 791 C CA . GLY A 1 100 ? -2.990 2.325 0.234 1.00 89.00 100 GLY A CA 1
ATOM 792 C C . GLY A 1 100 ? -2.463 1.144 -0.579 1.00 89.00 100 GLY A C 1
ATOM 793 O O . GLY A 1 100 ? -2.854 0.985 -1.733 1.00 89.00 100 GLY A O 1
ATOM 794 N N . THR A 1 101 ? -1.637 0.301 0.041 1.00 88.88 101 THR A N 1
ATOM 795 C CA . THR A 1 101 ? -1.070 -0.908 -0.566 1.00 88.88 101 THR A CA 1
ATOM 796 C C . THR A 1 101 ? -2.157 -1.922 -0.911 1.00 88.88 101 THR A C 1
ATOM 798 O O . THR A 1 101 ? -2.252 -2.297 -2.070 1.00 88.88 101 THR A O 1
ATOM 801 N N . LEU A 1 102 ? -3.061 -2.255 0.018 1.00 93.00 102 LEU A N 1
ATOM 802 C CA . LEU A 1 102 ? -4.216 -3.135 -0.222 1.00 93.00 102 LEU A CA 1
ATOM 803 C C . LEU A 1 102 ? -5.055 -2.666 -1.417 1.00 93.00 102 LEU A C 1
ATOM 805 O O . LEU A 1 102 ? -5.418 -3.446 -2.296 1.00 93.00 102 LEU A O 1
ATOM 809 N N . LYS A 1 103 ? -5.354 -1.365 -1.488 1.00 90.62 103 LYS A N 1
ATOM 810 C CA . LYS A 1 103 ? -6.111 -0.814 -2.617 1.00 90.62 103 LYS A CA 1
ATOM 811 C C . LYS A 1 103 ? -5.353 -0.927 -3.933 1.00 90.62 103 LYS A C 1
ATOM 813 O O . LYS A 1 103 ? -5.972 -1.129 -4.973 1.00 90.62 103 LYS A O 1
ATOM 818 N N . ALA A 1 104 ? -4.041 -0.744 -3.900 1.00 85.50 104 ALA A N 1
ATOM 819 C CA . ALA A 1 104 ? -3.211 -0.751 -5.089 1.00 85.50 104 ALA A CA 1
ATOM 820 C C . ALA A 1 104 ? -2.948 -2.177 -5.603 1.00 85.50 104 ALA A C 1
ATOM 822 O O . ALA A 1 104 ? -3.106 -2.405 -6.799 1.00 85.50 104 ALA A O 1
ATOM 823 N N . GLU A 1 105 ? -2.597 -3.105 -4.708 1.00 86.88 105 GLU A N 1
ATOM 824 C CA . GLU A 1 105 ? -2.261 -4.504 -4.996 1.00 86.88 105 GLU A CA 1
ATOM 825 C C . GLU A 1 105 ? -3.492 -5.351 -5.327 1.00 86.88 105 GLU A C 1
ATOM 827 O O . GLU A 1 105 ? -3.450 -6.087 -6.303 1.00 86.88 105 GLU A O 1
ATOM 832 N N . TYR A 1 106 ? -4.603 -5.199 -4.602 1.00 88.88 106 TYR A N 1
ATOM 833 C CA . TYR A 1 106 ? -5.812 -5.994 -4.839 1.00 88.88 106 TYR A CA 1
ATOM 834 C C . TYR A 1 106 ? -6.879 -5.200 -5.608 1.00 88.88 106 TYR A C 1
ATOM 836 O O . TYR A 1 106 ? -7.150 -5.441 -6.785 1.00 88.88 106 TYR A O 1
ATOM 844 N N . PHE A 1 107 ? -7.458 -4.171 -4.983 1.00 87.31 107 PHE A N 1
ATOM 845 C CA . PHE A 1 107 ? -8.678 -3.527 -5.493 1.00 87.31 107 PHE A CA 1
ATOM 846 C C . PHE A 1 107 ? -8.528 -2.878 -6.883 1.00 87.31 107 PHE A C 1
ATOM 848 O O . PHE A 1 107 ? -9.448 -2.916 -7.704 1.00 87.31 107 PHE A O 1
ATOM 855 N N . HIS A 1 108 ? -7.388 -2.244 -7.165 1.00 84.25 108 HIS A N 1
ATOM 856 C CA . HIS A 1 108 ? -7.141 -1.566 -8.439 1.00 84.25 108 HIS A CA 1
ATOM 857 C C . HIS A 1 108 ? -6.625 -2.491 -9.546 1.00 84.25 108 HIS A C 1
ATOM 859 O O . HIS A 1 108 ? -6.824 -2.163 -10.725 1.00 84.25 108 HIS A O 1
ATOM 865 N N . LEU A 1 109 ? -5.976 -3.604 -9.190 1.00 79.00 109 LEU A N 1
ATOM 866 C CA . LEU A 1 109 ? -5.512 -4.601 -10.152 1.00 79.00 109 LEU A CA 1
ATOM 867 C C . LEU A 1 109 ? -6.634 -5.557 -10.551 1.00 79.00 109 LEU A C 1
ATOM 869 O O . LEU A 1 109 ? -6.952 -5.622 -11.741 1.00 79.00 109 LEU A O 1
ATOM 873 N N . ASP A 1 110 ? -7.261 -6.212 -9.576 1.00 78.12 110 ASP A N 1
ATOM 874 C CA . ASP A 1 110 ? -8.197 -7.316 -9.822 1.00 78.12 110 ASP A CA 1
ATOM 875 C C . ASP A 1 110 ? -9.619 -6.829 -10.105 1.00 78.12 110 ASP A C 1
ATOM 877 O O . ASP A 1 110 ? -10.361 -7.479 -10.833 1.00 78.12 110 ASP A O 1
ATOM 881 N N . LYS A 1 111 ? -9.965 -5.624 -9.624 1.00 82.38 111 LYS A N 1
ATOM 882 C CA . LYS A 1 111 ? -11.244 -4.936 -9.883 1.00 82.38 111 LYS A CA 1
ATOM 883 C C . LYS A 1 111 ? -12.457 -5.841 -9.613 1.00 82.38 111 LYS A C 1
ATOM 885 O O . LYS A 1 111 ? -13.155 -6.209 -10.563 1.00 82.38 111 LYS A O 1
ATOM 890 N N . PRO A 1 112 ? -12.744 -6.144 -8.336 1.00 87.06 112 PRO A N 1
ATOM 891 C CA . PRO A 1 112 ? -13.885 -6.976 -7.975 1.00 87.06 112 PRO A CA 1
ATOM 892 C C . PRO A 1 112 ? -15.187 -6.411 -8.553 1.00 87.06 112 PRO A C 1
ATOM 894 O O . PRO A 1 112 ? -15.398 -5.193 -8.611 1.00 87.06 112 PRO A O 1
ATOM 897 N N . ASP A 1 113 ? -16.056 -7.307 -9.006 1.00 89.88 113 ASP A N 1
ATOM 898 C CA . ASP A 1 113 ? -17.295 -6.987 -9.717 1.00 89.88 113 ASP A CA 1
ATOM 899 C C . ASP A 1 113 ? -18.528 -6.901 -8.801 1.00 89.88 113 ASP A C 1
ATOM 901 O O . ASP A 1 113 ? -19.561 -6.359 -9.210 1.00 89.88 113 ASP A O 1
ATOM 905 N N . SER A 1 114 ? -18.394 -7.369 -7.558 1.00 93.75 114 SER A N 1
ATOM 906 C CA . SER A 1 114 ? -19.415 -7.377 -6.511 1.00 93.75 114 SER A CA 1
ATOM 907 C C . SER A 1 114 ? -18.826 -7.047 -5.132 1.00 93.75 114 SER A C 1
ATOM 909 O O . SER A 1 114 ? -17.611 -7.077 -4.926 1.00 93.75 114 SER A O 1
ATOM 911 N N . ILE A 1 115 ? -19.698 -6.703 -4.177 1.00 94.31 115 ILE A N 1
ATOM 912 C CA . ILE A 1 115 ? -19.296 -6.495 -2.776 1.00 94.31 115 ILE A CA 1
ATOM 913 C C . ILE A 1 115 ? -18.846 -7.807 -2.137 1.00 94.31 115 ILE A C 1
ATOM 915 O O . ILE A 1 115 ? -17.865 -7.797 -1.407 1.00 94.31 115 ILE A O 1
ATOM 919 N N . ASP A 1 116 ? -19.503 -8.921 -2.452 1.00 93.31 116 ASP A N 1
ATOM 920 C CA . ASP A 1 116 ? -19.175 -10.219 -1.859 1.00 93.31 116 ASP A CA 1
ATOM 921 C C . ASP A 1 116 ? -17.792 -10.701 -2.336 1.00 93.31 116 ASP A C 1
ATOM 923 O O . ASP A 1 116 ? -16.970 -11.124 -1.527 1.00 93.31 116 ASP A O 1
ATOM 927 N N . ALA A 1 117 ? -17.472 -10.524 -3.627 1.00 93.69 117 ALA A N 1
ATOM 928 C CA . ALA A 1 117 ? -16.124 -10.776 -4.143 1.00 93.69 117 ALA A CA 1
ATOM 929 C C . ALA A 1 117 ? -15.079 -9.847 -3.502 1.00 93.69 117 ALA A C 1
ATOM 931 O O . ALA A 1 117 ? -13.971 -10.275 -3.184 1.00 93.69 117 ALA A O 1
ATOM 932 N N . LEU A 1 118 ? -15.430 -8.573 -3.278 1.00 94.88 118 LEU A N 1
ATOM 933 C CA . LEU A 1 118 ? -14.559 -7.639 -2.571 1.00 94.88 118 LEU A CA 1
ATOM 934 C C . LEU A 1 118 ? -14.288 -8.102 -1.131 1.00 94.88 118 LEU A C 1
ATOM 936 O O . LEU A 1 118 ? -13.129 -8.093 -0.730 1.00 94.88 118 LEU A O 1
ATOM 940 N N . GLU A 1 119 ? -15.321 -8.487 -0.377 1.00 95.00 119 GLU A N 1
ATOM 941 C CA . GLU A 1 119 ? -15.201 -8.990 0.998 1.00 95.00 119 GLU A CA 1
ATOM 942 C C . GLU A 1 119 ? -14.302 -10.233 1.046 1.00 95.00 119 GLU A C 1
ATOM 944 O O . GLU A 1 119 ? -13.320 -10.236 1.791 1.00 95.00 119 GLU A O 1
ATOM 949 N N . ALA A 1 120 ? -14.565 -11.232 0.196 1.00 95.12 120 ALA A N 1
ATOM 950 C CA . ALA A 1 120 ? -13.754 -12.446 0.102 1.00 95.12 120 ALA A CA 1
ATOM 951 C C . ALA A 1 120 ? -12.281 -12.133 -0.209 1.00 95.12 120 ALA A C 1
ATOM 953 O O . ALA A 1 120 ? -11.394 -12.524 0.542 1.00 95.12 120 ALA A O 1
ATOM 954 N N . GLY A 1 121 ? -12.004 -11.330 -1.238 1.00 95.25 121 GLY A N 1
ATOM 955 C CA . GLY A 1 121 ? -10.613 -11.025 -1.573 1.00 95.25 121 GLY A CA 1
ATOM 956 C C . GLY A 1 121 ? -9.912 -10.093 -0.575 1.00 95.25 121 GLY A C 1
ATOM 957 O O . GLY A 1 121 ? -8.689 -10.122 -0.485 1.00 95.25 121 GLY A O 1
ATOM 958 N N . VAL A 1 122 ? -10.633 -9.296 0.231 1.00 95.94 122 VAL A N 1
ATOM 959 C CA . VAL A 1 122 ? -10.013 -8.608 1.383 1.00 95.94 122 VAL A CA 1
ATOM 960 C C . VAL A 1 122 ? -9.595 -9.624 2.449 1.00 95.94 122 VAL A C 1
ATOM 962 O O . VAL A 1 122 ? -8.511 -9.466 3.012 1.00 95.94 122 VAL A O 1
ATOM 965 N N . HIS A 1 123 ? -10.404 -10.657 2.715 1.00 96.06 123 HIS A N 1
ATOM 966 C CA . HIS A 1 123 ? -10.015 -11.746 3.617 1.00 96.06 123 HIS A CA 1
ATOM 967 C C . HIS A 1 123 ? -8.747 -12.454 3.119 1.00 96.06 123 HIS A C 1
ATOM 969 O O . HIS A 1 123 ? -7.775 -12.553 3.875 1.00 96.06 123 HIS A O 1
ATOM 975 N N . ASP A 1 124 ? -8.724 -12.847 1.844 1.00 95.62 124 ASP A N 1
ATOM 976 C CA . ASP A 1 124 ? -7.570 -13.504 1.217 1.00 95.62 124 ASP A CA 1
ATOM 977 C C . ASP A 1 124 ? -6.328 -12.606 1.251 1.00 95.62 124 ASP A C 1
ATOM 979 O O . ASP A 1 124 ? -5.234 -13.044 1.606 1.00 95.62 124 ASP A O 1
ATOM 983 N N . TYR A 1 125 ? -6.489 -11.312 0.964 1.00 95.56 125 TYR A N 1
ATOM 984 C CA . TYR A 1 125 ? -5.377 -10.370 0.996 1.00 95.56 125 TYR A CA 1
ATOM 985 C C . TYR A 1 125 ? -4.802 -10.191 2.405 1.00 95.56 125 TYR A C 1
ATOM 987 O O . TYR A 1 125 ? -3.585 -10.089 2.557 1.00 95.56 125 TYR A O 1
ATOM 995 N N . VAL A 1 126 ? -5.640 -10.121 3.448 1.00 95.94 126 VAL A N 1
ATOM 996 C CA . VAL A 1 126 ? -5.141 -10.033 4.832 1.00 95.94 126 VAL A CA 1
ATOM 997 C C . VAL A 1 126 ? -4.350 -11.292 5.192 1.00 95.94 126 VAL A C 1
ATOM 999 O O . VAL A 1 126 ? -3.287 -11.169 5.800 1.00 95.94 126 VAL A O 1
ATOM 1002 N N . HIS A 1 127 ? -4.826 -12.474 4.784 1.00 95.00 127 HIS A N 1
ATOM 1003 C CA . HIS A 1 127 ? -4.105 -13.732 4.980 1.00 95.00 127 HIS A CA 1
ATOM 1004 C C . HIS A 1 127 ? -2.737 -13.710 4.287 1.00 95.00 127 HIS A C 1
ATOM 1006 O O . HIS A 1 127 ? -1.709 -13.891 4.942 1.00 95.00 127 HIS A O 1
ATOM 1012 N N . TYR A 1 128 ? -2.715 -13.383 2.992 1.00 94.12 128 TYR A N 1
ATOM 1013 C CA . TYR A 1 128 ? -1.488 -13.206 2.216 1.00 94.12 128 TYR A CA 1
ATOM 1014 C C . TYR A 1 128 ? -0.518 -12.223 2.891 1.00 94.12 128 TYR A C 1
ATOM 1016 O O . TYR A 1 128 ? 0.665 -12.523 3.065 1.00 94.12 128 TYR A O 1
ATOM 1024 N N . TYR A 1 129 ? -1.021 -11.058 3.315 1.00 94.00 129 TYR A N 1
ATOM 1025 C CA . TYR A 1 129 ? -0.218 -9.998 3.920 1.00 94.00 129 TYR A CA 1
ATOM 1026 C C . TYR A 1 129 ? 0.445 -10.440 5.231 1.00 94.00 129 TYR A C 1
ATOM 1028 O O . TYR A 1 129 ? 1.623 -10.152 5.431 1.00 94.00 129 TYR A O 1
ATOM 1036 N N . ASN A 1 130 ? -0.292 -11.136 6.102 1.00 93.31 130 ASN A N 1
ATOM 1037 C CA . ASN A 1 130 ? 0.214 -11.564 7.406 1.00 93.31 130 ASN A CA 1
ATOM 1038 C C . ASN A 1 130 ? 1.096 -12.822 7.334 1.00 93.31 130 ASN A C 1
ATOM 1040 O O . ASN A 1 130 ? 2.011 -12.955 8.145 1.00 93.31 130 ASN A O 1
ATOM 1044 N N . HIS A 1 131 ? 0.818 -13.757 6.419 1.00 91.81 131 HIS A N 1
ATOM 1045 C CA . HIS A 1 131 ? 1.377 -15.113 6.499 1.00 91.81 131 HIS A CA 1
ATOM 1046 C C . HIS A 1 131 ? 2.252 -15.515 5.309 1.00 91.81 131 HIS A C 1
ATOM 1048 O O . HIS A 1 131 ? 3.216 -16.253 5.492 1.00 91.81 131 HIS A O 1
ATOM 1054 N N . GLU A 1 132 ? 1.971 -15.022 4.105 1.00 91.75 132 GLU A N 1
ATOM 1055 C CA . GLU A 1 132 ? 2.614 -15.522 2.879 1.00 91.75 132 GLU A CA 1
ATOM 1056 C C . GLU A 1 132 ? 3.648 -14.547 2.314 1.00 91.75 132 GLU A C 1
ATOM 1058 O O . GLU A 1 132 ? 4.643 -14.962 1.718 1.00 91.75 132 GLU A O 1
ATOM 1063 N N . ARG A 1 133 ? 3.457 -13.239 2.526 1.00 88.75 133 ARG A N 1
ATOM 1064 C CA . ARG A 1 133 ? 4.308 -12.191 1.947 1.00 88.75 133 ARG A CA 1
ATOM 1065 C C . ARG A 1 133 ? 5.791 -12.383 2.270 1.00 88.75 133 ARG A C 1
ATOM 1067 O O . ARG A 1 133 ? 6.615 -12.323 1.363 1.00 88.75 133 ARG A O 1
ATOM 1074 N N . ASN A 1 134 ? 6.131 -12.656 3.530 1.00 89.06 134 ASN A N 1
ATOM 1075 C CA . ASN A 1 134 ? 7.526 -12.852 3.949 1.00 89.06 134 ASN A CA 1
ATOM 1076 C C . ASN A 1 134 ? 8.141 -14.108 3.314 1.00 89.06 134 ASN A C 1
ATOM 1078 O O . ASN A 1 134 ? 9.303 -14.097 2.914 1.00 89.06 134 ASN A O 1
ATOM 1082 N N . GLN A 1 135 ? 7.355 -15.180 3.183 1.00 90.38 135 GLN A N 1
ATOM 1083 C CA . GLN A 1 135 ? 7.799 -16.402 2.519 1.00 90.38 135 GLN A CA 1
ATOM 1084 C C . GLN A 1 135 ? 8.082 -16.145 1.035 1.00 90.38 135 GLN A C 1
ATOM 1086 O O . GLN A 1 135 ? 9.104 -16.593 0.521 1.00 90.38 135 GLN A O 1
ATOM 1091 N N . LEU A 1 136 ? 7.221 -15.382 0.360 1.00 90.06 136 LEU A N 1
ATOM 1092 C CA . LEU A 1 136 ? 7.415 -14.995 -1.037 1.00 90.06 136 LEU A CA 1
ATOM 1093 C C . LEU A 1 136 ? 8.617 -14.065 -1.226 1.00 90.06 136 LEU A C 1
ATOM 1095 O O . LEU A 1 136 ? 9.337 -14.201 -2.214 1.00 90.06 136 LEU A O 1
ATOM 1099 N N . GLU A 1 137 ? 8.864 -13.141 -0.294 1.00 91.75 137 GLU A N 1
ATOM 1100 C CA . GLU A 1 137 ? 10.070 -12.306 -0.311 1.00 91.75 137 GLU A CA 1
ATOM 1101 C C . GLU A 1 137 ? 11.339 -13.156 -0.194 1.00 91.75 137 GLU A C 1
ATOM 1103 O O . GLU A 1 137 ? 12.264 -12.971 -0.987 1.00 91.75 137 GLU A O 1
ATOM 1108 N N . GLN A 1 138 ? 11.356 -14.125 0.726 1.00 92.19 138 GLN A N 1
ATOM 1109 C CA . GLN A 1 138 ? 12.484 -15.040 0.887 1.00 92.19 138 GLN A CA 1
ATOM 1110 C C . GLN A 1 138 ? 12.685 -15.915 -0.357 1.00 92.19 138 GLN A C 1
ATOM 1112 O O . GLN A 1 138 ? 13.789 -15.983 -0.887 1.00 92.19 138 GLN A O 1
ATOM 1117 N N . GLN A 1 139 ? 11.615 -16.507 -0.891 1.00 93.25 139 GLN A N 1
ATOM 1118 C CA . GLN A 1 139 ? 11.681 -17.308 -2.116 1.00 93.25 139 GLN A CA 1
ATOM 1119 C C . GLN A 1 139 ? 12.187 -16.495 -3.312 1.00 93.25 139 GLN A C 1
ATOM 1121 O O . GLN A 1 139 ? 13.005 -16.989 -4.085 1.00 93.25 139 GLN A O 1
ATOM 1126 N N . ALA A 1 140 ? 11.730 -15.249 -3.473 1.00 92.12 140 ALA A N 1
ATOM 1127 C CA . ALA A 1 140 ? 12.215 -14.362 -4.527 1.00 92.12 140 ALA A CA 1
ATOM 1128 C C . ALA A 1 140 ? 13.721 -14.096 -4.386 1.00 92.12 140 ALA A C 1
ATOM 1130 O O . ALA A 1 140 ? 14.446 -14.152 -5.380 1.00 92.12 140 ALA A O 1
ATOM 1131 N N . GLN A 1 141 ? 14.185 -13.847 -3.158 1.00 93.31 141 GLN A N 1
ATOM 1132 C CA . GLN A 1 141 ? 15.596 -13.634 -2.862 1.00 93.31 141 GLN A CA 1
ATOM 1133 C C . GLN A 1 141 ? 16.429 -14.881 -3.177 1.00 93.31 141 GLN A C 1
ATOM 1135 O O . GLN A 1 141 ? 17.453 -14.760 -3.842 1.00 93.31 141 GLN A O 1
ATOM 1140 N N . ASP A 1 142 ? 15.979 -16.063 -2.758 1.00 93.75 142 ASP A N 1
ATOM 1141 C CA . ASP A 1 142 ? 16.702 -17.324 -2.949 1.00 93.75 142 ASP A CA 1
ATOM 1142 C C . ASP A 1 142 ? 16.789 -17.710 -4.433 1.00 93.75 142 ASP A C 1
ATOM 1144 O O . ASP A 1 142 ? 17.855 -18.078 -4.929 1.00 93.75 142 ASP A O 1
ATOM 1148 N N . LEU A 1 143 ? 15.679 -17.579 -5.168 1.00 94.25 143 LEU A N 1
ATOM 1149 C CA . LEU A 1 143 ? 15.607 -17.939 -6.586 1.00 94.25 143 LEU A CA 1
ATOM 1150 C C . LEU A 1 143 ? 16.408 -16.988 -7.483 1.00 94.25 143 LEU A C 1
ATOM 1152 O O . LEU A 1 143 ? 16.966 -17.422 -8.491 1.00 94.25 143 LEU A O 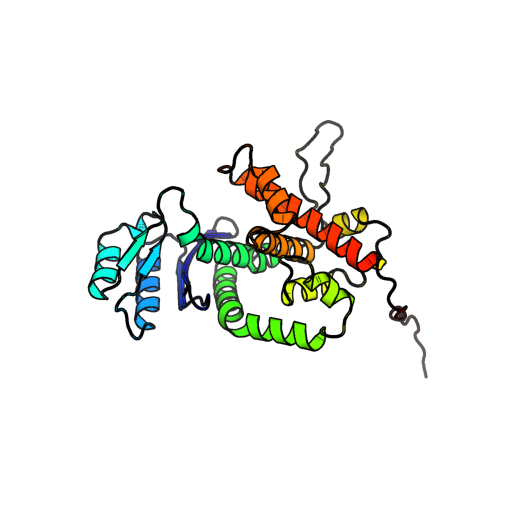1
ATOM 1156 N N . LEU A 1 144 ? 16.452 -15.696 -7.145 1.00 94.31 144 LEU A N 1
ATOM 1157 C CA . LEU A 1 144 ? 17.058 -14.655 -7.981 1.00 94.31 144 LEU A CA 1
ATOM 1158 C C . LEU A 1 144 ? 18.383 -14.113 -7.429 1.00 94.31 144 LEU A C 1
ATOM 1160 O O . LEU A 1 144 ? 18.934 -13.174 -8.005 1.00 94.31 144 LEU A O 1
ATOM 1164 N N . ALA A 1 145 ? 18.940 -14.714 -6.372 1.00 90.94 145 ALA A N 1
ATOM 1165 C CA . ALA A 1 145 ? 20.181 -14.265 -5.731 1.00 90.94 145 ALA A CA 1
ATOM 1166 C C . ALA A 1 145 ? 21.343 -14.073 -6.721 1.00 90.94 145 ALA A C 1
ATOM 1168 O O . ALA A 1 145 ? 22.118 -13.126 -6.600 1.00 90.94 145 ALA A O 1
ATOM 1169 N N . ASN A 1 146 ? 21.441 -14.946 -7.728 1.00 93.12 146 ASN A N 1
ATOM 1170 C CA . ASN A 1 146 ? 22.503 -14.916 -8.738 1.00 93.12 146 ASN A CA 1
ATOM 1171 C C . ASN A 1 146 ? 22.130 -14.129 -10.008 1.00 93.12 146 ASN A C 1
ATOM 1173 O O . ASN A 1 146 ? 22.950 -14.010 -10.920 1.00 93.12 146 ASN A O 1
ATOM 1177 N N . ASP A 1 147 ? 20.911 -13.591 -10.098 1.00 93.75 147 ASP A N 1
ATOM 1178 C CA . ASP A 1 147 ? 20.485 -12.794 -11.244 1.00 93.75 147 ASP A CA 1
ATOM 1179 C C . ASP A 1 147 ? 21.027 -11.360 -11.118 1.00 93.75 147 ASP A C 1
ATOM 1181 O O . ASP A 1 147 ? 20.754 -10.622 -10.165 1.00 93.75 147 ASP A O 1
ATOM 1185 N N . ALA A 1 148 ? 21.838 -10.945 -12.093 1.00 92.38 148 ALA A N 1
ATOM 1186 C CA . ALA A 1 148 ? 22.443 -9.620 -12.083 1.00 92.38 148 ALA A CA 1
ATOM 1187 C C . ALA A 1 148 ? 21.388 -8.505 -12.188 1.00 92.38 148 ALA A C 1
ATOM 1189 O O . ALA A 1 148 ? 21.517 -7.478 -11.523 1.00 92.38 148 ALA A O 1
ATOM 1190 N N . ASP A 1 149 ? 20.346 -8.671 -13.004 1.00 93.81 149 ASP A N 1
ATOM 1191 C CA . ASP A 1 149 ? 19.309 -7.654 -13.180 1.00 93.81 149 ASP A CA 1
ATOM 1192 C C . ASP A 1 149 ? 18.455 -7.517 -11.908 1.00 93.81 149 ASP A C 1
ATOM 1194 O O . ASP A 1 149 ? 18.126 -6.391 -11.527 1.00 93.81 149 ASP A O 1
ATOM 1198 N N . TYR A 1 150 ? 18.178 -8.619 -11.202 1.00 95.12 150 TYR A N 1
ATOM 1199 C CA . TYR A 1 150 ? 17.530 -8.610 -9.886 1.00 95.12 150 TYR A CA 1
ATOM 1200 C C . TYR A 1 150 ? 18.327 -7.802 -8.859 1.00 95.12 150 TYR A C 1
ATOM 1202 O O . TYR A 1 150 ? 17.804 -6.845 -8.285 1.00 95.12 150 TYR A O 1
ATOM 1210 N N . ASN A 1 151 ? 19.613 -8.116 -8.688 1.00 94.69 151 ASN A N 1
ATOM 1211 C CA . ASN A 1 151 ? 20.487 -7.414 -7.745 1.00 94.69 151 ASN A CA 1
ATOM 1212 C C . ASN A 1 151 ? 20.606 -5.915 -8.071 1.00 94.69 151 ASN A C 1
ATOM 1214 O O . ASN A 1 151 ? 20.594 -5.057 -7.186 1.00 94.69 151 ASN A O 1
ATOM 1218 N N . ASN A 1 152 ? 20.638 -5.573 -9.359 1.00 93.12 152 ASN A N 1
ATOM 1219 C CA . ASN A 1 152 ? 20.622 -4.187 -9.814 1.00 93.12 152 ASN A CA 1
ATOM 1220 C C . ASN A 1 152 ? 19.312 -3.461 -9.494 1.00 93.12 152 ASN A C 1
ATOM 1222 O O . ASN A 1 152 ? 19.340 -2.285 -9.130 1.00 93.12 152 ASN A O 1
ATOM 1226 N N . LEU A 1 153 ? 18.164 -4.125 -9.633 1.00 94.75 153 LEU A N 1
ATOM 1227 C CA . LEU A 1 153 ? 16.878 -3.555 -9.238 1.00 94.75 153 LEU A CA 1
ATOM 1228 C C . LEU A 1 153 ? 16.809 -3.348 -7.725 1.00 94.75 153 LEU A C 1
ATOM 1230 O O . LEU A 1 153 ? 16.418 -2.264 -7.304 1.00 94.75 153 LEU A O 1
ATOM 1234 N N . MET A 1 154 ? 17.255 -4.328 -6.938 1.00 94.25 154 MET A N 1
ATOM 1235 C CA . MET A 1 154 ? 17.329 -4.263 -5.472 1.00 94.25 154 MET A CA 1
ATOM 1236 C C . MET A 1 154 ? 18.248 -3.143 -4.957 1.00 94.25 154 MET A C 1
ATOM 1238 O O . MET A 1 154 ? 18.064 -2.654 -3.847 1.00 94.25 154 MET A O 1
ATOM 1242 N N . SER A 1 155 ? 19.200 -2.671 -5.773 1.00 93.00 155 SER A N 1
ATOM 1243 C CA . SER A 1 155 ? 20.032 -1.504 -5.435 1.00 93.00 155 SER A CA 1
ATOM 1244 C C . SER A 1 155 ? 19.262 -0.174 -5.428 1.00 93.00 155 SER A C 1
ATOM 1246 O O . SER A 1 155 ? 19.749 0.827 -4.898 1.00 93.00 155 SER A O 1
ATOM 1248 N N . LEU A 1 156 ? 18.070 -0.125 -6.037 1.00 92.19 156 LEU A N 1
ATOM 1249 C CA . LEU A 1 156 ? 17.249 1.078 -6.060 1.00 92.19 156 LEU A CA 1
ATOM 1250 C C . LEU A 1 156 ? 16.509 1.238 -4.724 1.00 92.19 156 LEU A C 1
ATOM 1252 O O . LEU A 1 156 ? 15.748 0.348 -4.344 1.00 92.19 156 LEU A O 1
ATOM 1256 N N . PRO A 1 157 ? 16.616 2.404 -4.056 1.00 91.75 157 PRO A N 1
ATOM 1257 C CA . PRO A 1 157 ? 15.819 2.697 -2.871 1.00 91.75 157 PRO A CA 1
ATOM 1258 C C . PRO A 1 157 ? 14.330 2.430 -3.107 1.00 91.75 157 PRO A C 1
ATOM 1260 O O . PRO A 1 157 ? 13.765 2.914 -4.089 1.00 91.75 157 PRO A O 1
ATOM 1263 N N . GLY A 1 158 ? 13.706 1.674 -2.203 1.00 89.81 158 GLY A N 1
ATOM 1264 C CA . GLY A 1 158 ? 12.286 1.318 -2.254 1.00 89.81 158 GLY A CA 1
ATOM 1265 C C . GLY A 1 158 ? 11.943 0.092 -3.107 1.00 89.81 158 GLY A C 1
ATOM 1266 O O . GLY A 1 158 ? 10.797 -0.344 -3.080 1.00 89.81 158 GLY A O 1
ATOM 1267 N N . VAL A 1 159 ? 12.890 -0.491 -3.847 1.00 93.69 159 VAL A N 1
ATOM 1268 C CA . VAL A 1 159 ? 12.660 -1.753 -4.565 1.00 93.69 159 VAL A CA 1
ATOM 1269 C C . VAL A 1 159 ? 13.020 -2.927 -3.653 1.00 93.69 159 VAL A C 1
ATOM 1271 O O . VAL A 1 159 ? 14.187 -3.131 -3.346 1.00 93.69 159 VAL A O 1
ATOM 1274 N N . GLY A 1 160 ? 12.007 -3.685 -3.222 1.00 93.06 160 GLY A N 1
ATOM 1275 C CA . GLY A 1 160 ? 12.172 -4.937 -2.468 1.00 93.06 160 GLY A CA 1
ATOM 1276 C C . GLY A 1 160 ? 11.991 -6.200 -3.329 1.00 93.06 160 GLY A C 1
ATOM 1277 O O . GLY A 1 160 ? 11.631 -6.075 -4.507 1.00 93.06 160 GLY A O 1
ATOM 1278 N N . PRO A 1 161 ? 12.156 -7.409 -2.750 1.00 94.69 161 PRO A N 1
ATOM 1279 C CA . PRO A 1 161 ? 12.207 -8.675 -3.493 1.00 94.69 161 PRO A CA 1
ATOM 1280 C C . PRO A 1 161 ? 10.995 -8.925 -4.394 1.00 94.69 161 PRO A C 1
ATOM 1282 O O . PRO A 1 161 ? 11.146 -9.112 -5.601 1.00 94.69 161 PRO A O 1
ATOM 1285 N N . ILE A 1 162 ? 9.775 -8.812 -3.851 1.00 93.00 162 ILE A N 1
ATOM 1286 C CA . ILE A 1 162 ? 8.528 -8.982 -4.621 1.00 93.00 162 ILE A CA 1
ATOM 1287 C C . ILE A 1 162 ? 8.424 -7.946 -5.748 1.00 93.00 162 ILE A C 1
ATOM 1289 O O . ILE A 1 162 ? 7.981 -8.256 -6.855 1.00 93.00 162 ILE A O 1
ATOM 1293 N N . THR A 1 163 ? 8.850 -6.705 -5.499 1.00 94.25 163 THR A N 1
ATOM 1294 C CA . THR A 1 163 ? 8.793 -5.634 -6.506 1.00 94.25 163 THR A CA 1
ATOM 1295 C C . THR A 1 163 ? 9.797 -5.879 -7.630 1.00 94.25 163 THR A C 1
ATOM 1297 O O . THR A 1 163 ? 9.441 -5.739 -8.800 1.00 94.25 163 THR A O 1
ATOM 1300 N N . ALA A 1 164 ? 11.030 -6.273 -7.301 1.00 95.38 164 ALA A N 1
ATOM 1301 C CA . ALA A 1 164 ? 12.053 -6.630 -8.279 1.00 95.38 164 ALA A CA 1
ATOM 1302 C C . ALA A 1 164 ? 11.627 -7.847 -9.113 1.00 95.38 164 ALA A C 1
ATOM 1304 O O . ALA A 1 164 ? 11.652 -7.775 -10.343 1.00 95.38 164 ALA A O 1
ATOM 1305 N N . LEU A 1 165 ? 11.136 -8.906 -8.460 1.00 94.75 165 LEU A N 1
ATOM 1306 C CA . LEU A 1 165 ? 10.563 -10.087 -9.110 1.00 94.75 165 LEU A CA 1
ATOM 1307 C C . LEU A 1 165 ? 9.438 -9.697 -10.077 1.00 94.75 165 LEU A C 1
ATOM 1309 O O . LEU A 1 165 ? 9.467 -10.080 -11.245 1.00 94.75 165 LEU A O 1
ATOM 1313 N N . THR A 1 166 ? 8.485 -8.874 -9.626 1.00 94.12 166 THR A N 1
ATOM 1314 C CA . THR A 1 166 ? 7.370 -8.397 -10.461 1.00 94.12 166 THR A CA 1
ATOM 1315 C C . THR A 1 166 ? 7.875 -7.618 -11.675 1.00 94.12 166 THR A C 1
ATOM 1317 O O . THR A 1 166 ? 7.371 -7.801 -12.782 1.00 94.12 166 THR A O 1
ATOM 1320 N N . ILE A 1 167 ? 8.883 -6.754 -11.500 1.00 94.88 167 ILE A N 1
ATOM 1321 C CA . ILE A 1 167 ? 9.474 -5.994 -12.608 1.00 94.88 167 ILE A CA 1
ATOM 1322 C C . ILE A 1 167 ? 10.085 -6.938 -13.643 1.00 94.88 167 ILE A C 1
ATOM 1324 O O . ILE A 1 167 ? 9.819 -6.765 -14.831 1.00 94.88 167 ILE A O 1
ATOM 1328 N N . LEU A 1 168 ? 10.872 -7.926 -13.216 1.00 93.94 168 LEU A N 1
ATOM 1329 C CA . LEU A 1 168 ? 11.522 -8.875 -14.122 1.00 93.94 168 LEU A CA 1
ATOM 1330 C C . LEU A 1 168 ? 10.507 -9.770 -14.839 1.00 93.94 168 LEU A C 1
ATOM 1332 O O . LEU A 1 168 ? 10.576 -9.904 -16.062 1.00 93.94 168 LEU A O 1
ATOM 1336 N N . ALA A 1 169 ? 9.526 -10.306 -14.109 1.00 93.25 169 ALA A N 1
ATOM 1337 C CA . ALA A 1 169 ? 8.484 -11.165 -14.664 1.00 93.25 169 ALA A CA 1
ATOM 1338 C C . ALA A 1 169 ? 7.636 -10.442 -15.726 1.00 93.25 169 ALA A C 1
ATOM 1340 O O . ALA A 1 169 ? 7.365 -10.986 -16.795 1.00 93.25 169 ALA A O 1
ATOM 1341 N N . GLU A 1 170 ? 7.251 -9.189 -15.469 1.00 93.94 170 GLU A N 1
ATOM 1342 C CA . GLU A 1 170 ? 6.344 -8.440 -16.345 1.00 93.94 170 GLU A CA 1
ATOM 1343 C C . GLU A 1 170 ? 7.061 -7.692 -17.481 1.00 93.94 170 GLU A C 1
ATOM 1345 O O . GLU A 1 170 ? 6.507 -7.496 -18.570 1.00 93.94 170 GLU A O 1
ATOM 1350 N N . ALA A 1 171 ? 8.290 -7.220 -17.254 1.00 91.81 171 ALA A N 1
ATOM 1351 C CA . ALA A 1 171 ? 9.058 -6.520 -18.281 1.00 91.81 171 ALA A CA 1
ATOM 1352 C C . ALA A 1 171 ? 9.808 -7.480 -19.216 1.00 91.81 171 ALA A C 1
ATOM 1354 O O . ALA A 1 171 ? 10.040 -7.120 -20.385 1.00 91.81 171 ALA A O 1
ATOM 1355 N N . GLY A 1 172 ? 10.171 -8.666 -18.713 1.00 89.06 172 GLY A N 1
ATOM 1356 C CA . GLY A 1 172 ? 11.158 -9.555 -19.315 1.00 89.06 172 GLY A CA 1
ATOM 1357 C C . GLY A 1 172 ? 12.528 -8.878 -19.376 1.00 89.06 172 GLY A C 1
ATOM 1358 O O . GLY A 1 172 ? 12.884 -8.069 -18.524 1.00 89.06 172 GLY A O 1
ATOM 1359 N N . ASN A 1 173 ? 13.288 -9.128 -20.442 1.00 88.38 173 ASN A N 1
ATOM 1360 C CA . ASN A 1 173 ? 14.562 -8.443 -20.653 1.00 88.38 173 ASN A CA 1
ATOM 1361 C C . ASN A 1 173 ? 14.346 -6.958 -21.016 1.00 88.38 173 ASN A C 1
ATOM 1363 O O . ASN A 1 173 ? 13.948 -6.636 -22.140 1.00 88.38 173 ASN A O 1
ATOM 1367 N N . LEU A 1 174 ? 14.668 -6.030 -20.103 1.00 89.06 174 LEU A N 1
ATOM 1368 C CA . LEU A 1 174 ? 14.535 -4.581 -20.338 1.00 89.06 174 LEU A CA 1
ATOM 1369 C C . LEU A 1 174 ? 15.431 -4.071 -21.482 1.00 89.06 174 LEU A C 1
ATOM 1371 O O . LEU A 1 174 ? 15.161 -3.007 -22.048 1.00 89.06 174 LEU A O 1
ATOM 1375 N N . ARG A 1 175 ? 16.473 -4.819 -21.870 1.00 89.56 175 ARG A N 1
ATOM 1376 C CA . ARG A 1 175 ? 17.362 -4.453 -22.986 1.00 89.56 175 ARG A CA 1
ATOM 1377 C C . ARG A 1 175 ? 16.656 -4.507 -24.346 1.00 89.56 175 ARG A C 1
ATOM 1379 O O . ARG A 1 175 ? 17.142 -3.879 -25.282 1.00 89.56 175 ARG A O 1
ATOM 1386 N N . ARG A 1 176 ? 15.481 -5.152 -24.446 1.00 90.69 176 ARG A N 1
ATOM 1387 C CA . ARG A 1 176 ? 14.638 -5.153 -25.661 1.00 90.69 176 ARG A CA 1
ATOM 1388 C C . ARG A 1 176 ? 14.102 -3.770 -26.035 1.00 90.69 176 ARG A C 1
ATOM 1390 O O . ARG A 1 176 ? 13.703 -3.545 -27.173 1.00 90.69 176 ARG A O 1
ATOM 1397 N N . PHE A 1 177 ? 14.062 -2.840 -25.080 1.00 91.25 177 PHE A N 1
ATOM 1398 C CA . PHE A 1 177 ? 13.644 -1.471 -25.344 1.00 91.25 177 PHE A CA 1
ATOM 1399 C C . PHE A 1 177 ? 14.844 -0.651 -25.841 1.00 91.25 177 PHE A C 1
ATOM 1401 O O . PHE A 1 177 ? 15.874 -0.515 -25.172 1.00 91.25 177 PHE A O 1
ATOM 1408 N N . GLY A 1 178 ? 14.711 -0.058 -27.029 1.00 89.12 178 GLY A N 1
ATOM 1409 C CA . GLY A 1 178 ? 15.760 0.765 -27.634 1.00 89.12 178 GLY A CA 1
ATOM 1410 C C . GLY A 1 178 ? 16.025 2.044 -26.837 1.00 89.12 178 GLY A C 1
ATOM 1411 O O . GLY A 1 178 ? 17.167 2.496 -26.726 1.00 89.12 178 GLY A O 1
ATOM 1412 N N . HIS A 1 179 ? 14.990 2.591 -26.200 1.00 91.75 179 HIS A N 1
ATOM 1413 C CA . HIS A 1 179 ? 15.067 3.838 -25.445 1.00 91.75 179 HIS A CA 1
ATOM 1414 C C . HIS A 1 179 ? 14.160 3.803 -24.205 1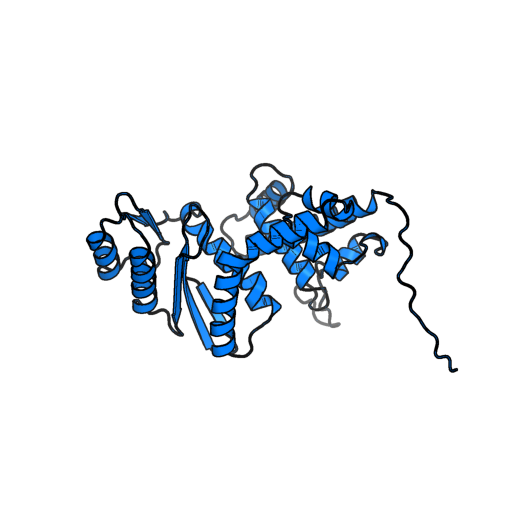.00 91.75 179 HIS A C 1
ATOM 1416 O O . HIS A 1 179 ? 13.078 3.219 -24.247 1.00 91.75 179 HIS A O 1
ATOM 1422 N N . HIS A 1 180 ? 14.531 4.496 -23.118 1.00 90.38 180 HIS A N 1
ATOM 1423 C CA . HIS A 1 180 ? 13.766 4.457 -21.857 1.00 90.38 180 HIS A CA 1
ATOM 1424 C C . HIS A 1 180 ? 12.328 4.946 -22.024 1.00 90.38 180 HIS A C 1
ATOM 1426 O O . HIS A 1 180 ? 11.443 4.494 -21.312 1.00 90.38 180 HIS A O 1
ATOM 1432 N N . ARG A 1 181 ? 12.070 5.858 -22.972 1.00 90.69 181 ARG A N 1
ATOM 1433 C CA . ARG A 1 181 ? 10.701 6.306 -23.295 1.00 90.69 181 ARG A CA 1
ATOM 1434 C C . ARG A 1 181 ? 9.814 5.152 -23.773 1.00 90.69 181 ARG A C 1
ATOM 1436 O O . ARG A 1 181 ? 8.651 5.111 -23.402 1.00 90.69 181 ARG A O 1
ATOM 1443 N N . GLN A 1 182 ? 10.357 4.197 -24.533 1.00 91.69 182 GLN A N 1
ATOM 1444 C CA . GLN A 1 182 ? 9.603 3.011 -24.956 1.00 91.69 182 GLN A CA 1
ATOM 1445 C C . GLN A 1 182 ? 9.226 2.148 -23.746 1.00 91.69 182 GLN A C 1
ATOM 1447 O O . GLN A 1 182 ? 8.081 1.717 -23.641 1.00 91.69 182 GLN A O 1
ATOM 1452 N N . PHE A 1 183 ? 10.154 1.972 -22.798 1.00 93.12 183 PHE A N 1
ATOM 1453 C CA . PHE A 1 183 ? 9.874 1.270 -21.545 1.00 93.12 183 PHE A CA 1
ATOM 1454 C C . PHE A 1 183 ? 8.841 2.012 -20.683 1.00 93.12 183 PHE A C 1
ATOM 1456 O O . PHE A 1 183 ? 7.881 1.410 -20.218 1.00 93.12 183 PHE A O 1
ATOM 1463 N N . LEU A 1 184 ? 8.957 3.336 -20.535 1.00 92.62 184 LEU A N 1
ATOM 1464 C CA . LEU A 1 184 ? 7.968 4.138 -19.804 1.00 92.62 184 LEU A CA 1
ATOM 1465 C C . LEU A 1 184 ? 6.574 4.050 -20.432 1.00 92.62 184 LEU A C 1
ATOM 1467 O O . LEU A 1 184 ? 5.590 3.924 -19.705 1.00 92.62 184 LEU A O 1
ATOM 1471 N N . LYS A 1 185 ? 6.483 4.060 -21.767 1.00 89.94 185 LYS A N 1
ATOM 1472 C CA . LYS A 1 185 ? 5.230 3.827 -22.491 1.00 89.94 185 LYS A CA 1
ATOM 1473 C C . LYS A 1 185 ? 4.668 2.433 -22.210 1.00 89.94 185 LYS A C 1
ATOM 1475 O O . LYS A 1 185 ? 3.469 2.316 -21.971 1.00 89.94 185 LYS A O 1
ATOM 1480 N N . PHE A 1 186 ? 5.523 1.408 -22.186 1.00 90.50 186 PHE A N 1
ATOM 1481 C CA . PHE A 1 186 ? 5.143 0.031 -21.858 1.00 90.50 186 PHE A CA 1
ATOM 1482 C C . PHE A 1 186 ? 4.604 -0.096 -20.425 1.00 90.50 186 PHE A C 1
ATOM 1484 O O . PHE A 1 186 ? 3.523 -0.644 -20.237 1.00 90.50 186 PHE A O 1
ATOM 1491 N N . CYS A 1 187 ? 5.263 0.516 -19.436 1.00 90.25 187 CYS A N 1
ATOM 1492 C CA . CYS A 1 187 ? 4.760 0.627 -18.058 1.00 90.25 187 CYS A CA 1
ATOM 1493 C C . CYS A 1 187 ? 3.517 1.532 -17.938 1.00 90.25 187 CYS A C 1
ATOM 1495 O O . CYS A 1 187 ? 2.875 1.600 -16.894 1.00 90.25 187 CYS A O 1
ATOM 1497 N N . GLY A 1 188 ? 3.181 2.282 -18.992 1.00 87.19 188 GLY A N 1
ATOM 1498 C CA . GLY A 1 188 ? 2.056 3.208 -19.027 1.00 87.19 188 GLY A CA 1
ATOM 1499 C C . GLY A 1 188 ? 2.293 4.550 -18.335 1.00 87.19 188 GLY A C 1
ATOM 1500 O O . GLY A 1 188 ? 1.322 5.257 -18.077 1.00 87.19 188 GLY A O 1
ATOM 1501 N N . PHE A 1 189 ? 3.540 4.923 -18.048 1.00 85.00 189 PHE A N 1
ATOM 1502 C CA . PHE A 1 189 ? 3.894 6.227 -17.475 1.00 85.00 189 PHE A CA 1
ATOM 1503 C C . PHE A 1 189 ? 3.884 7.381 -18.484 1.00 85.00 189 PHE A C 1
ATOM 1505 O O . PHE A 1 189 ? 3.982 8.536 -18.072 1.00 85.00 189 PHE A O 1
ATOM 1512 N N . ASP A 1 190 ? 3.729 7.099 -19.779 1.00 74.69 190 ASP A N 1
ATOM 1513 C CA . ASP A 1 190 ? 3.458 8.146 -20.764 1.00 74.69 190 ASP A CA 1
ATOM 1514 C C . ASP A 1 190 ? 2.040 8.709 -20.592 1.00 74.69 190 ASP A C 1
ATOM 1516 O O . ASP A 1 190 ? 1.049 7.983 -20.423 1.00 74.69 190 ASP A O 1
ATOM 1520 N N . LEU A 1 191 ? 1.958 10.036 -20.673 1.00 57.75 191 LEU A N 1
ATOM 1521 C CA . LEU A 1 191 ? 0.705 10.770 -20.734 1.00 57.75 191 LEU A CA 1
ATOM 1522 C C . LEU A 1 191 ? 0.064 10.535 -22.108 1.00 57.75 191 LEU A C 1
ATOM 1524 O O . LEU A 1 191 ? 0.641 10.852 -23.148 1.00 57.75 191 LEU A O 1
ATOM 1528 N N . ALA A 1 192 ? -1.134 9.958 -22.120 1.00 50.81 192 ALA A N 1
ATOM 1529 C CA . ALA A 1 192 ? -1.969 9.894 -23.304 1.00 50.81 192 ALA A CA 1
ATOM 1530 C C . ALA A 1 192 ? -2.592 11.276 -23.539 1.00 50.81 192 ALA A C 1
ATOM 1532 O O . ALA A 1 192 ? -3.320 11.805 -22.693 1.00 50.81 192 ALA A O 1
ATOM 1533 N N . LYS A 1 193 ? -2.315 11.855 -24.709 1.00 45.09 193 LYS A N 1
ATOM 1534 C CA . LYS A 1 193 ? -3.025 13.036 -25.200 1.00 45.09 193 LYS A CA 1
ATOM 1535 C C . LYS A 1 193 ? -4.383 12.593 -25.738 1.00 45.09 193 LYS A C 1
ATOM 1537 O O . LYS A 1 193 ? -4.441 11.828 -26.695 1.00 45.09 193 LYS A O 1
ATOM 1542 N N . SER A 1 194 ? -5.465 13.073 -25.130 1.00 42.94 194 SER A N 1
ATOM 1543 C CA . SER A 1 194 ? -6.803 12.987 -25.720 1.00 42.94 194 SER A CA 1
ATOM 1544 C C . SER A 1 194 ? -7.015 14.231 -26.580 1.00 42.94 194 SER A C 1
ATOM 1546 O O . SER A 1 194 ? -7.386 15.285 -26.063 1.00 42.94 194 SER A O 1
ATOM 1548 N N . GLN A 1 195 ? -6.710 14.125 -27.873 1.00 38.00 195 GLN A N 1
ATOM 1549 C CA . GLN A 1 195 ? -7.005 15.157 -28.866 1.00 38.00 195 GLN A CA 1
ATOM 1550 C C . GLN A 1 195 ? -8.102 14.644 -29.800 1.00 38.00 195 GLN A C 1
ATOM 1552 O O . GLN A 1 195 ? -7.886 13.687 -30.537 1.00 38.00 195 GLN A O 1
ATOM 1557 N N . SER A 1 196 ? -9.265 15.291 -29.777 1.00 46.50 196 SER A N 1
ATOM 1558 C CA . SER A 1 196 ? -10.117 15.399 -30.964 1.00 46.50 196 SER A CA 1
ATOM 1559 C C . SER A 1 196 ? -9.835 16.764 -31.597 1.00 46.50 196 SER A C 1
ATOM 1561 O O . SER A 1 196 ? -9.410 17.683 -30.894 1.00 46.50 196 SER A O 1
ATOM 1563 N N . GLY A 1 197 ? -10.036 16.912 -32.911 1.00 49.41 197 GLY A N 1
ATOM 1564 C CA . GLY A 1 197 ? -9.650 18.110 -33.678 1.00 49.41 197 GLY A CA 1
ATOM 1565 C C . GLY A 1 197 ? -10.211 19.453 -33.177 1.00 49.41 197 GLY A C 1
ATOM 1566 O O . GLY A 1 197 ? -9.778 20.494 -33.651 1.00 49.41 197 GLY A O 1
ATOM 1567 N N . VAL A 1 198 ? -11.124 19.442 -32.199 1.00 49.12 198 VAL A N 1
ATOM 1568 C CA . VAL A 1 198 ? -11.797 20.625 -31.635 1.00 49.12 198 VAL A CA 1
ATOM 1569 C C . VAL A 1 198 ? -11.578 20.765 -30.111 1.00 49.12 198 VAL A C 1
ATOM 1571 O O . VAL A 1 198 ? -11.894 21.802 -29.537 1.00 49.12 198 VAL A O 1
ATOM 1574 N N . HIS A 1 199 ? -10.984 19.777 -29.419 1.00 42.84 199 HIS A N 1
ATOM 1575 C CA . HIS A 1 199 ? -10.830 19.813 -27.955 1.00 42.84 199 HIS A CA 1
ATOM 1576 C C . HIS A 1 199 ? -9.458 19.312 -27.469 1.00 42.84 199 HIS A C 1
ATOM 1578 O O . HIS A 1 199 ? -9.062 18.169 -27.714 1.00 42.84 199 HIS A O 1
ATOM 1584 N N . ARG A 1 200 ? -8.744 20.153 -26.703 1.00 46.75 200 ARG A N 1
ATOM 1585 C CA . ARG A 1 200 ? -7.554 19.754 -25.928 1.00 46.75 200 ARG A CA 1
ATOM 1586 C C . ARG A 1 200 ? -7.986 19.290 -24.535 1.00 46.75 200 ARG A C 1
ATOM 1588 O O . ARG A 1 200 ? -8.167 20.107 -23.637 1.00 46.75 200 ARG A O 1
ATOM 1595 N N . GLY A 1 201 ? -8.147 17.978 -24.359 1.00 51.47 201 GLY A N 1
ATOM 1596 C CA . GLY A 1 201 ? -8.451 17.384 -23.055 1.00 51.47 201 GLY A CA 1
ATOM 1597 C C . GLY A 1 201 ? -7.252 17.387 -22.093 1.00 51.47 201 GLY A C 1
ATOM 1598 O O . GLY A 1 201 ? -6.102 17.539 -22.507 1.00 51.47 201 GLY A O 1
ATOM 1599 N N . ARG A 1 202 ? -7.511 17.176 -20.793 1.00 52.38 202 ARG A N 1
ATOM 1600 C CA . ARG A 1 202 ? -6.460 16.980 -19.771 1.00 52.38 202 ARG A CA 1
ATOM 1601 C C . ARG A 1 202 ? -5.626 15.733 -20.092 1.00 52.38 202 ARG A C 1
ATOM 1603 O O . ARG A 1 202 ? -6.184 14.674 -20.366 1.00 52.38 202 ARG A O 1
ATOM 1610 N N . GLU A 1 203 ? -4.302 15.843 -19.999 1.00 48.97 203 GLU A N 1
ATOM 1611 C CA . GLU A 1 203 ? -3.384 14.710 -20.158 1.00 48.97 203 GLU A CA 1
ATOM 1612 C C . GLU A 1 203 ? -3.610 13.675 -19.039 1.00 48.97 203 GLU A C 1
ATOM 1614 O O . GLU A 1 203 ? -3.536 13.993 -17.850 1.00 48.97 203 GLU A O 1
ATOM 1619 N N . GLN A 1 204 ? -3.917 12.428 -19.410 1.00 50.41 204 GLN A N 1
ATOM 1620 C CA . GLN A 1 204 ? -4.146 11.323 -18.471 1.00 50.41 204 GLN A CA 1
ATOM 1621 C C . GLN A 1 204 ? -3.158 10.185 -18.739 1.00 50.41 204 GLN A C 1
ATOM 1623 O O . GLN A 1 204 ? -2.694 10.009 -19.859 1.00 50.41 204 GLN A O 1
ATOM 1628 N N . LEU A 1 205 ? -2.831 9.384 -17.722 1.00 56.03 205 LEU A N 1
ATOM 1629 C CA . LEU A 1 205 ? -2.008 8.181 -17.908 1.00 56.03 205 LEU A CA 1
ATOM 1630 C C . LEU A 1 205 ? -2.678 7.219 -18.899 1.00 56.03 205 LEU A C 1
ATOM 1632 O O . LEU A 1 205 ? -3.882 6.969 -18.819 1.00 56.03 205 LEU A O 1
ATOM 1636 N N . SER A 1 206 ? -1.887 6.643 -19.805 1.00 56.28 206 SER A N 1
ATOM 1637 C CA . SER A 1 206 ? -2.391 5.665 -20.771 1.00 56.28 206 SER A CA 1
ATOM 1638 C C . SER A 1 206 ? -2.964 4.416 -20.082 1.00 56.28 206 SER A C 1
ATOM 1640 O O . SER A 1 206 ? -2.251 3.705 -19.361 1.00 56.28 206 SER A O 1
ATOM 1642 N N . LYS A 1 207 ? -4.234 4.094 -20.382 1.00 57.03 207 LYS A N 1
ATOM 1643 C CA . LYS A 1 207 ? -4.917 2.851 -19.964 1.00 57.03 207 LYS A CA 1
ATOM 1644 C C . LYS A 1 207 ? -4.365 1.584 -20.645 1.00 57.03 207 LYS A C 1
ATOM 1646 O O . LYS A 1 207 ? -4.741 0.491 -20.251 1.00 57.03 207 LYS A O 1
ATOM 1651 N N . ARG A 1 208 ? -3.493 1.722 -21.656 1.00 65.62 208 ARG A N 1
ATOM 1652 C CA . ARG A 1 208 ? -2.937 0.609 -22.457 1.00 65.62 208 ARG A CA 1
ATOM 1653 C C . ARG A 1 208 ? -1.596 0.058 -21.946 1.00 65.62 208 ARG A C 1
ATOM 1655 O O . ARG A 1 208 ? -1.106 -0.917 -22.497 1.00 65.62 208 ARG A O 1
ATOM 1662 N N . GLY A 1 209 ? -0.970 0.705 -20.962 1.00 76.44 209 GLY A N 1
ATOM 1663 C CA . GLY A 1 209 ? 0.303 0.236 -20.394 1.00 76.44 209 GLY A CA 1
ATOM 1664 C C . GLY A 1 209 ? 0.120 -0.848 -19.330 1.00 76.44 209 GLY A C 1
ATOM 1665 O O . GLY A 1 209 ? -0.929 -0.893 -18.682 1.00 76.44 209 GLY A O 1
ATOM 1666 N N . ASN A 1 210 ? 1.151 -1.667 -19.116 1.00 87.69 210 ASN A N 1
ATOM 1667 C CA . ASN A 1 210 ? 1.161 -2.768 -18.154 1.00 87.69 210 ASN A CA 1
ATOM 1668 C C . ASN A 1 210 ? 0.829 -2.257 -16.735 1.00 87.69 210 ASN A C 1
ATOM 1670 O O . ASN A 1 210 ? 1.577 -1.476 -16.142 1.00 87.69 210 ASN A O 1
ATOM 1674 N N . ALA A 1 211 ? -0.330 -2.668 -16.211 1.00 86.44 211 ALA A N 1
ATOM 1675 C CA . ALA A 1 211 ? -0.844 -2.211 -14.923 1.00 86.44 211 ALA A CA 1
ATOM 1676 C C . ALA A 1 211 ? -0.011 -2.720 -13.738 1.00 86.44 211 ALA A C 1
ATOM 1678 O O . ALA A 1 211 ? 0.184 -1.964 -12.788 1.00 86.44 211 ALA A O 1
ATOM 1679 N N . ARG A 1 212 ? 0.535 -3.939 -13.829 1.00 89.56 212 ARG A N 1
ATOM 1680 C CA . ARG A 1 212 ? 1.378 -4.546 -12.791 1.00 89.56 212 ARG A CA 1
ATOM 1681 C C . ARG A 1 212 ? 2.728 -3.849 -12.681 1.00 89.56 212 ARG A C 1
ATOM 1683 O O . ARG A 1 212 ? 3.117 -3.474 -11.585 1.00 89.56 212 ARG A O 1
ATOM 1690 N N . LEU A 1 213 ? 3.385 -3.534 -13.800 1.00 92.88 213 LEU A N 1
ATOM 1691 C CA . LEU A 1 213 ? 4.614 -2.722 -13.777 1.00 92.88 213 LEU A CA 1
ATOM 1692 C C . LEU A 1 213 ? 4.371 -1.329 -13.204 1.00 92.88 213 LEU A C 1
ATOM 1694 O O . LEU A 1 213 ? 5.169 -0.810 -12.426 1.00 92.88 213 LEU A O 1
ATOM 1698 N N . ARG A 1 214 ? 3.257 -0.704 -13.584 1.00 92.00 214 ARG A N 1
ATOM 1699 C CA . ARG A 1 214 ? 2.880 0.607 -13.057 1.00 92.00 214 ARG A CA 1
ATOM 1700 C C . ARG A 1 214 ? 2.678 0.571 -11.545 1.00 92.00 214 ARG A C 1
ATOM 1702 O O . ARG A 1 214 ? 3.111 1.501 -10.870 1.00 92.00 214 ARG A O 1
ATOM 1709 N N . LEU A 1 215 ? 2.029 -0.481 -11.045 1.00 90.56 215 LEU A N 1
ATOM 1710 C CA . LEU A 1 215 ? 1.872 -0.723 -9.620 1.00 90.56 215 LEU A CA 1
ATOM 1711 C C . LEU A 1 215 ? 3.229 -0.957 -8.952 1.00 90.56 215 LEU A C 1
ATOM 1713 O O . LEU A 1 215 ? 3.523 -0.277 -7.979 1.00 90.56 215 LEU A O 1
ATOM 1717 N N . ALA A 1 216 ? 4.064 -1.848 -9.488 1.00 93.94 216 ALA A N 1
ATOM 1718 C CA . ALA A 1 216 ? 5.373 -2.174 -8.925 1.00 93.94 216 ALA A CA 1
ATOM 1719 C C . ALA A 1 216 ? 6.229 -0.913 -8.732 1.00 93.94 216 ALA A C 1
ATOM 1721 O O . ALA A 1 216 ? 6.739 -0.654 -7.647 1.00 93.94 216 ALA A O 1
ATOM 1722 N N . PHE A 1 217 ? 6.300 -0.046 -9.746 1.00 95.56 217 PHE A N 1
ATOM 1723 C CA . PHE A 1 217 ? 7.012 1.229 -9.626 1.00 95.56 217 PHE A CA 1
ATOM 1724 C C . PHE A 1 217 ? 6.307 2.251 -8.723 1.00 95.56 217 PHE A C 1
ATOM 1726 O O . PHE A 1 217 ? 6.972 3.133 -8.181 1.00 95.56 217 PHE A O 1
ATOM 1733 N N . TRP A 1 218 ? 4.983 2.173 -8.562 1.00 92.94 218 TRP A N 1
ATOM 1734 C CA . TRP A 1 218 ? 4.259 2.999 -7.594 1.00 92.94 218 TRP A CA 1
ATOM 1735 C C . TRP A 1 218 ? 4.563 2.572 -6.153 1.00 92.94 218 TRP A C 1
ATOM 1737 O O . TRP A 1 218 ? 4.877 3.437 -5.341 1.00 92.94 218 TRP A O 1
ATOM 1747 N N . LEU A 1 219 ? 4.546 1.267 -5.860 1.00 91.62 219 LEU A N 1
ATOM 1748 C CA . LEU A 1 219 ? 4.931 0.705 -4.561 1.00 91.62 219 LEU A CA 1
ATOM 1749 C C . LEU A 1 219 ? 6.382 1.060 -4.239 1.00 91.62 219 LEU A C 1
ATOM 1751 O O . LEU A 1 219 ? 6.656 1.621 -3.180 1.00 91.62 219 LEU A O 1
ATOM 1755 N N . ALA A 1 220 ? 7.278 0.870 -5.212 1.00 94.12 220 ALA A N 1
ATOM 1756 C CA . ALA A 1 220 ? 8.674 1.251 -5.068 1.00 94.12 220 ALA A CA 1
ATOM 1757 C C . ALA A 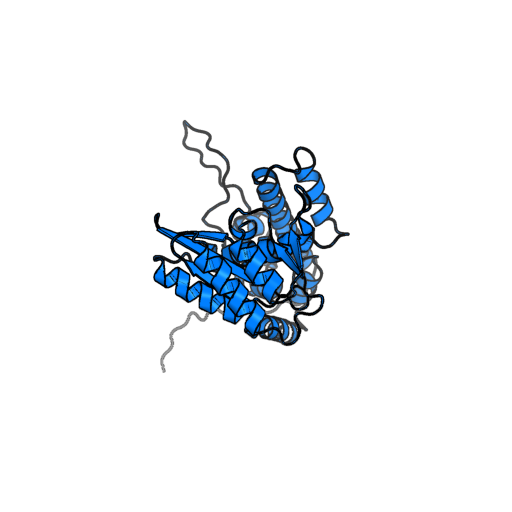1 220 ? 8.833 2.740 -4.734 1.00 94.12 220 ALA A C 1
ATOM 1759 O O . ALA A 1 220 ? 9.630 3.107 -3.878 1.00 94.12 220 ALA A O 1
ATOM 1760 N N . ALA A 1 221 ? 8.045 3.612 -5.373 1.00 93.56 221 ALA A N 1
ATOM 1761 C CA . ALA A 1 221 ? 8.070 5.045 -5.098 1.00 93.56 221 ALA A CA 1
ATOM 1762 C C . ALA A 1 221 ? 7.556 5.386 -3.698 1.00 93.56 221 ALA A C 1
ATOM 1764 O O . ALA A 1 221 ? 8.134 6.256 -3.051 1.00 93.56 221 ALA A O 1
ATOM 1765 N N . VAL A 1 222 ? 6.494 4.723 -3.232 1.00 90.75 222 VAL A N 1
ATOM 1766 C CA . VAL A 1 222 ? 5.950 4.913 -1.880 1.00 90.75 222 VAL A CA 1
ATOM 1767 C C . VAL A 1 222 ? 6.974 4.525 -0.815 1.00 90.75 222 VAL A C 1
ATOM 1769 O O . VAL A 1 222 ? 7.123 5.262 0.160 1.00 90.75 222 VAL A O 1
ATOM 1772 N N . GLU A 1 223 ? 7.712 3.434 -1.016 1.00 89.62 223 GLU A N 1
ATOM 1773 C CA . GLU A 1 223 ? 8.774 3.016 -0.097 1.00 89.62 223 GLU A CA 1
ATOM 1774 C C . GLU A 1 223 ? 10.021 3.905 -0.212 1.00 89.62 223 GLU A C 1
ATOM 1776 O O . GLU A 1 223 ? 10.570 4.351 0.796 1.00 89.62 223 GLU A O 1
ATOM 1781 N N . ALA A 1 224 ? 10.419 4.289 -1.429 1.00 90.44 224 ALA A N 1
ATOM 1782 C CA . ALA A 1 224 ? 11.572 5.160 -1.657 1.00 90.44 224 ALA A CA 1
ATOM 1783 C C . ALA A 1 224 ? 11.437 6.517 -0.950 1.00 90.44 224 ALA A C 1
ATOM 1785 O O . ALA A 1 224 ? 12.407 7.021 -0.388 1.00 90.44 224 ALA A O 1
ATOM 1786 N N . ILE A 1 225 ? 10.239 7.115 -0.936 1.00 89.88 225 ILE A N 1
ATOM 1787 C CA . ILE A 1 225 ? 10.019 8.397 -0.251 1.00 89.88 225 ILE A CA 1
ATOM 1788 C C . ILE A 1 225 ? 9.993 8.272 1.279 1.00 89.88 225 ILE A C 1
ATOM 1790 O O . ILE A 1 225 ? 9.908 9.292 1.958 1.00 89.88 225 ILE A O 1
ATOM 1794 N N . ARG A 1 226 ? 10.010 7.068 1.855 1.00 85.25 226 ARG A N 1
ATOM 1795 C CA . ARG A 1 226 ? 10.091 6.878 3.317 1.00 85.25 226 ARG A CA 1
ATOM 1796 C C . ARG A 1 226 ? 11.526 6.823 3.801 1.00 85.25 226 ARG A C 1
ATOM 1798 O O . ARG A 1 226 ? 11.810 7.254 4.916 1.00 85.25 226 ARG A O 1
ATOM 1805 N N . ILE A 1 227 ? 12.416 6.331 2.948 1.00 86.50 227 ILE A N 1
ATOM 1806 C CA . ILE A 1 227 ? 13.853 6.337 3.184 1.00 86.50 227 ILE A CA 1
ATOM 1807 C C . ILE A 1 227 ? 14.310 7.802 3.207 1.00 86.50 227 ILE A C 1
ATOM 1809 O O . ILE A 1 227 ? 14.058 8.549 2.260 1.00 86.50 227 ILE A O 1
ATOM 1813 N N . ARG A 1 228 ? 14.933 8.233 4.312 1.00 74.88 228 ARG A N 1
ATOM 1814 C CA . ARG A 1 228 ? 15.209 9.658 4.576 1.00 74.88 228 ARG A CA 1
ATOM 1815 C C . ARG A 1 228 ? 16.167 10.283 3.564 1.00 74.88 228 ARG A C 1
ATOM 1817 O O . ARG A 1 228 ? 15.960 11.423 3.164 1.00 74.88 228 ARG A O 1
ATOM 1824 N N . GLU A 1 229 ? 17.170 9.530 3.128 1.00 83.88 229 GLU A N 1
ATOM 1825 C CA . GLU A 1 229 ? 18.284 10.046 2.331 1.00 83.88 229 GLU A CA 1
ATOM 1826 C C . GLU A 1 229 ? 18.338 9.347 0.973 1.00 83.88 229 GLU A C 1
ATOM 1828 O O . GLU A 1 229 ? 18.945 8.290 0.818 1.00 83.88 229 GLU A O 1
ATOM 1833 N N . ASN A 1 230 ? 17.643 9.904 -0.024 1.00 89.69 230 ASN A N 1
ATOM 1834 C CA . ASN A 1 230 ? 17.798 9.497 -1.421 1.00 89.69 230 ASN A CA 1
ATOM 1835 C C . ASN A 1 230 ? 17.233 10.534 -2.408 1.00 89.69 230 ASN A C 1
ATOM 1837 O O . ASN A 1 230 ? 16.323 11.309 -2.106 1.00 89.69 230 ASN A O 1
ATOM 1841 N N . SER A 1 231 ? 17.700 10.460 -3.656 1.00 88.62 231 SER A N 1
ATOM 1842 C CA . SER A 1 231 ? 17.289 11.381 -4.728 1.00 88.62 231 SER A CA 1
ATOM 1843 C C . SER A 1 231 ? 15.799 11.309 -5.120 1.00 88.62 231 SER A C 1
ATOM 1845 O O . SER A 1 231 ? 15.268 12.254 -5.715 1.00 88.62 231 SER A O 1
ATOM 1847 N N . PHE A 1 232 ? 15.090 10.213 -4.816 1.00 91.06 232 PHE A N 1
ATOM 1848 C CA . PHE A 1 232 ? 13.652 10.100 -5.087 1.00 91.06 232 PHE A CA 1
ATOM 1849 C C . PHE A 1 232 ? 12.827 10.873 -4.058 1.00 91.06 232 PHE A C 1
ATOM 1851 O O . PHE A 1 232 ? 11.892 11.578 -4.449 1.00 91.06 232 PHE A O 1
ATOM 1858 N N . ARG A 1 233 ? 13.214 10.804 -2.778 1.00 89.19 233 ARG A N 1
ATOM 1859 C CA . ARG A 1 233 ? 12.662 11.627 -1.696 1.00 89.19 233 ARG A CA 1
ATOM 1860 C C . ARG A 1 233 ? 12.826 13.112 -2.004 1.00 89.19 233 ARG A C 1
ATOM 1862 O O . ARG A 1 233 ? 11.834 13.834 -2.036 1.00 89.19 233 ARG A O 1
ATOM 1869 N N . GLU A 1 234 ? 14.032 13.546 -2.361 1.00 89.12 234 GLU A N 1
ATOM 1870 C CA . GLU A 1 234 ? 14.295 14.943 -2.737 1.00 89.12 234 GLU A CA 1
ATOM 1871 C C . GLU A 1 234 ? 13.422 15.411 -3.908 1.00 89.12 234 GLU A C 1
ATOM 1873 O O . GLU A 1 234 ? 12.897 16.528 -3.921 1.00 89.12 234 GLU A O 1
ATOM 1878 N N . LYS A 1 235 ? 13.244 14.549 -4.919 1.00 90.50 235 LYS A N 1
ATOM 1879 C CA . LYS A 1 235 ? 12.370 14.839 -6.059 1.00 90.50 235 LYS A CA 1
ATOM 1880 C C . LYS A 1 235 ? 10.916 14.997 -5.621 1.00 90.50 235 LYS A C 1
ATOM 1882 O O . LYS A 1 235 ? 10.239 15.882 -6.146 1.00 90.50 235 LYS A O 1
ATOM 1887 N N . TYR A 1 236 ? 10.439 14.136 -4.725 1.00 91.81 236 TYR A N 1
ATOM 1888 C CA . TYR A 1 236 ? 9.096 14.222 -4.162 1.00 91.81 236 TYR A CA 1
ATOM 1889 C C . TYR A 1 236 ? 8.909 15.536 -3.402 1.00 91.81 236 TYR A C 1
ATOM 1891 O O . TYR A 1 236 ? 7.991 16.288 -3.726 1.00 91.81 236 TYR A O 1
ATOM 1899 N N . ASP A 1 237 ? 9.817 15.848 -2.474 1.00 91.94 237 ASP A N 1
ATOM 1900 C CA . ASP A 1 237 ? 9.760 17.048 -1.635 1.00 91.94 237 ASP A CA 1
ATOM 1901 C C . ASP A 1 237 ? 9.767 18.327 -2.483 1.00 91.94 237 ASP A C 1
ATOM 1903 O O . ASP A 1 237 ? 8.954 19.227 -2.271 1.00 91.94 237 ASP A O 1
ATOM 1907 N N . ARG A 1 238 ? 10.589 18.372 -3.539 1.00 91.81 238 ARG A N 1
ATOM 1908 C CA . ARG A 1 238 ? 10.601 19.485 -4.501 1.00 91.81 238 ARG A CA 1
ATOM 1909 C C . ARG A 1 238 ? 9.282 19.639 -5.257 1.00 91.81 238 ARG A C 1
ATOM 1911 O O . ARG A 1 238 ? 8.898 20.755 -5.581 1.00 91.81 238 ARG A O 1
ATOM 1918 N N . TYR A 1 239 ? 8.606 18.535 -5.568 1.00 90.06 239 TYR A N 1
ATOM 1919 C CA . TYR A 1 239 ? 7.330 18.558 -6.284 1.00 90.06 239 TYR A CA 1
ATOM 1920 C C . TYR A 1 239 ? 6.185 19.079 -5.409 1.00 90.06 239 TYR A C 1
ATOM 1922 O O . TYR A 1 239 ? 5.286 19.750 -5.911 1.00 90.06 239 TYR A O 1
ATOM 1930 N N . VAL A 1 240 ? 6.205 18.749 -4.115 1.00 92.19 240 VAL A N 1
ATOM 1931 C CA . VAL A 1 240 ? 5.138 19.115 -3.172 1.00 92.19 240 VAL A CA 1
ATOM 1932 C C . VAL A 1 240 ? 5.404 20.426 -2.434 1.00 92.19 240 VAL A C 1
ATOM 1934 O O . VAL A 1 240 ? 4.505 20.912 -1.755 1.00 92.19 240 VAL A O 1
ATOM 1937 N N . SER A 1 241 ? 6.594 21.017 -2.577 1.00 91.19 241 SER A N 1
ATOM 1938 C CA . SER A 1 241 ? 7.036 22.210 -1.836 1.00 91.19 241 SER A CA 1
ATOM 1939 C C . SER A 1 241 ? 6.067 23.392 -1.926 1.00 91.19 241 SER A C 1
ATOM 1941 O O . SER A 1 241 ? 5.861 24.086 -0.936 1.00 91.19 241 SER A O 1
ATOM 1943 N N . CYS A 1 242 ? 5.429 23.591 -3.083 1.00 89.19 242 CYS A N 1
ATOM 1944 C CA . CYS A 1 242 ? 4.477 24.681 -3.295 1.00 89.19 242 CYS A CA 1
ATOM 1945 C C . CYS A 1 242 ? 3.166 24.514 -2.510 1.00 89.19 242 CYS A C 1
ATOM 1947 O O . CYS A 1 242 ? 2.570 25.507 -2.103 1.00 89.19 242 CYS A O 1
ATOM 1949 N N . ASN A 1 243 ? 2.713 23.277 -2.277 1.00 89.12 243 ASN A N 1
ATOM 1950 C CA . ASN A 1 243 ? 1.546 22.998 -1.443 1.00 89.12 243 ASN A CA 1
ATOM 1951 C C . ASN A 1 243 ? 1.635 21.601 -0.798 1.00 89.12 243 ASN A C 1
ATOM 1953 O O . ASN A 1 243 ? 0.997 20.647 -1.257 1.00 89.12 243 ASN A O 1
ATOM 1957 N N . PRO A 1 244 ? 2.369 21.462 0.320 1.00 85.25 244 PRO A N 1
ATOM 1958 C CA . PRO A 1 244 ? 2.597 20.165 0.957 1.00 85.25 244 PRO A CA 1
ATOM 1959 C C . PRO A 1 244 ? 1.337 19.522 1.547 1.00 85.25 244 PRO A C 1
ATOM 1961 O O . PRO A 1 244 ? 1.383 18.375 1.996 1.00 85.25 244 PRO A O 1
ATOM 1964 N N . LYS A 1 245 ? 0.215 20.249 1.604 1.00 82.81 245 LYS A N 1
ATOM 1965 C CA . LYS A 1 245 ? -1.057 19.756 2.143 1.00 82.81 245 LYS A CA 1
ATOM 1966 C C . LYS A 1 245 ? -2.019 19.277 1.054 1.00 82.81 245 LYS A C 1
ATOM 1968 O O . LYS A 1 245 ? -2.966 18.581 1.402 1.00 82.81 245 LYS A O 1
ATOM 1973 N N . ASP A 1 246 ? -1.765 19.572 -0.223 1.00 85.88 246 ASP A N 1
ATOM 1974 C CA . ASP A 1 246 ? -2.627 19.168 -1.340 1.00 85.88 246 ASP A CA 1
ATOM 1975 C C . ASP A 1 246 ? -2.497 17.660 -1.658 1.00 85.88 246 ASP A C 1
ATOM 1977 O O . ASP A 1 246 ? -1.439 17.205 -2.113 1.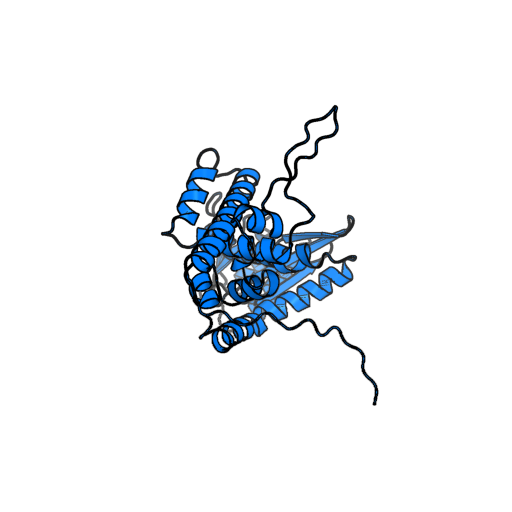00 85.88 246 ASP A O 1
ATOM 1981 N N . PRO A 1 247 ? -3.565 16.859 -1.463 1.00 79.62 247 PRO A N 1
ATOM 1982 C CA . PRO A 1 247 ? -3.552 15.431 -1.773 1.00 79.62 247 PRO A CA 1
ATOM 1983 C C . PRO A 1 247 ? -3.359 15.123 -3.266 1.00 79.62 247 PRO A C 1
ATOM 1985 O O . PRO A 1 247 ? -2.726 14.120 -3.612 1.00 79.62 247 PRO A O 1
ATOM 1988 N N . ASP A 1 248 ? -3.882 15.961 -4.167 1.00 83.25 248 ASP A N 1
ATOM 1989 C CA . ASP A 1 248 ? -3.729 15.757 -5.609 1.00 83.25 248 ASP A CA 1
ATOM 1990 C C . ASP A 1 248 ? -2.280 15.985 -6.043 1.00 83.25 248 ASP A C 1
ATOM 1992 O O . ASP A 1 248 ? -1.724 15.187 -6.808 1.00 83.25 248 ASP A O 1
ATOM 1996 N N . LEU A 1 249 ? -1.640 17.020 -5.493 1.00 87.19 249 LEU A N 1
ATOM 1997 C CA . LEU A 1 249 ? -0.231 17.301 -5.739 1.00 87.19 249 LEU A CA 1
ATOM 1998 C C . LEU A 1 249 ? 0.665 16.156 -5.256 1.00 87.19 249 LEU A C 1
ATOM 2000 O O . LEU A 1 249 ? 1.514 15.694 -6.019 1.00 87.19 249 LEU A O 1
ATOM 2004 N N . LYS A 1 250 ? 0.433 15.620 -4.049 1.00 87.44 250 LYS A N 1
ATOM 2005 C CA . LYS A 1 250 ? 1.163 14.441 -3.539 1.00 87.44 250 LYS A CA 1
ATOM 2006 C C . LYS A 1 250 ? 1.020 13.231 -4.457 1.00 87.44 250 LYS A C 1
ATOM 2008 O O . LYS A 1 250 ? 2.001 12.557 -4.773 1.00 87.44 250 LYS A O 1
ATOM 2013 N N . ARG A 1 251 ? -0.196 12.972 -4.946 1.00 85.88 251 ARG A N 1
ATOM 2014 C CA . ARG A 1 251 ? -0.466 11.879 -5.890 1.00 85.88 251 ARG A CA 1
ATOM 2015 C C . ARG A 1 251 ? 0.263 12.075 -7.223 1.00 85.88 251 ARG A C 1
ATOM 2017 O O . ARG A 1 251 ? 0.789 11.109 -7.779 1.00 85.88 251 ARG A O 1
ATOM 2024 N N . LYS A 1 252 ? 0.297 13.301 -7.755 1.00 88.69 252 LYS A N 1
ATOM 2025 C CA . LYS A 1 252 ? 1.061 13.646 -8.968 1.00 88.69 252 LYS A CA 1
ATOM 2026 C C . LYS A 1 252 ? 2.568 13.497 -8.745 1.00 88.69 252 LYS A C 1
ATOM 2028 O O . LYS A 1 252 ? 3.243 12.918 -9.595 1.00 88.69 252 LYS A O 1
ATOM 2033 N N . ALA A 1 253 ? 3.069 13.936 -7.593 1.00 90.88 253 ALA A N 1
ATOM 2034 C CA . ALA A 1 253 ? 4.465 13.796 -7.198 1.00 90.88 253 ALA A CA 1
ATOM 2035 C C . ALA A 1 253 ? 4.890 12.320 -7.147 1.00 90.88 253 ALA A C 1
ATOM 2037 O O . ALA A 1 253 ? 5.864 11.947 -7.798 1.00 90.88 253 ALA A O 1
ATOM 2038 N N . LEU A 1 254 ? 4.110 11.458 -6.483 1.00 91.00 254 LEU A N 1
ATOM 2039 C CA . LEU A 1 254 ? 4.350 10.008 -6.446 1.00 91.00 254 LEU A CA 1
ATOM 2040 C C . LEU A 1 254 ? 4.400 9.388 -7.848 1.00 91.00 254 LEU A C 1
ATOM 2042 O O . LEU A 1 254 ? 5.319 8.635 -8.156 1.00 91.00 254 LEU A O 1
ATOM 2046 N N . LYS A 1 255 ? 3.467 9.750 -8.739 1.00 91.25 255 LYS A N 1
ATOM 2047 C CA . LYS A 1 255 ? 3.491 9.293 -10.142 1.00 91.25 255 LYS A CA 1
ATOM 2048 C C . LYS A 1 255 ? 4.769 9.724 -10.868 1.00 91.25 255 LYS A C 1
ATOM 2050 O O . LYS A 1 255 ? 5.344 8.937 -11.618 1.00 91.25 255 LYS A O 1
ATOM 2055 N N . ALA A 1 256 ? 5.225 10.956 -10.647 1.00 92.31 256 ALA A N 1
ATOM 2056 C CA . ALA A 1 256 ? 6.457 11.468 -11.242 1.00 92.31 256 ALA A CA 1
ATOM 2057 C C . ALA A 1 256 ? 7.714 10.771 -10.689 1.00 92.31 256 ALA A C 1
ATOM 2059 O O . ALA A 1 256 ? 8.680 10.571 -11.433 1.00 92.31 256 ALA A O 1
ATOM 2060 N N . VAL A 1 257 ? 7.711 10.395 -9.406 1.00 93.88 257 VAL A N 1
ATOM 2061 C CA . VAL A 1 257 ? 8.770 9.588 -8.784 1.00 93.88 257 VAL A CA 1
ATOM 2062 C C . VAL A 1 257 ? 8.773 8.174 -9.361 1.00 93.88 257 VAL A C 1
ATOM 2064 O O . VAL A 1 257 ? 9.810 7.753 -9.864 1.00 93.88 257 VAL A O 1
ATOM 2067 N N . ALA A 1 258 ? 7.625 7.497 -9.420 1.00 95.12 258 ALA A N 1
ATOM 2068 C CA . ALA A 1 258 ? 7.493 6.164 -10.014 1.00 95.12 258 ALA A CA 1
ATOM 2069 C C . ALA A 1 258 ? 8.002 6.120 -11.468 1.00 95.12 258 ALA A C 1
ATOM 2071 O O . ALA A 1 258 ? 8.809 5.266 -11.835 1.00 95.12 258 ALA A O 1
ATOM 2072 N N . ALA A 1 259 ? 7.634 7.110 -12.291 1.00 94.69 259 ALA A N 1
ATOM 2073 C CA . ALA A 1 259 ? 8.144 7.230 -13.659 1.00 94.69 259 ALA A CA 1
ATOM 2074 C C . ALA A 1 259 ? 9.669 7.460 -13.712 1.00 94.69 259 ALA A C 1
ATOM 2076 O O . ALA A 1 259 ? 10.354 6.987 -14.624 1.00 94.69 259 ALA A O 1
ATOM 2077 N N . LYS A 1 260 ? 10.235 8.191 -12.741 1.00 94.25 260 LYS A N 1
ATOM 2078 C CA . LYS A 1 260 ? 11.687 8.376 -12.626 1.00 94.25 260 LYS A CA 1
ATOM 2079 C C . LYS A 1 260 ? 12.378 7.082 -12.188 1.00 94.25 260 LYS A C 1
ATOM 2081 O O . LYS A 1 260 ? 13.419 6.777 -12.763 1.00 94.25 260 LYS A O 1
ATOM 2086 N N . MET A 1 261 ? 11.806 6.317 -11.260 1.00 95.31 261 MET A N 1
ATOM 2087 C CA . MET A 1 261 ? 12.319 5.002 -10.856 1.00 95.31 261 MET A CA 1
ATOM 2088 C C . MET A 1 261 ? 12.327 4.022 -12.027 1.00 95.31 261 MET A C 1
ATOM 2090 O O . MET A 1 261 ? 13.367 3.442 -12.312 1.00 95.31 261 MET A O 1
ATOM 2094 N N . ALA A 1 262 ? 11.240 3.944 -12.802 1.00 95.88 262 ALA A N 1
ATOM 2095 C CA . ALA A 1 262 ? 11.185 3.121 -14.012 1.00 95.88 262 ALA A CA 1
ATOM 2096 C C . ALA A 1 262 ? 12.276 3.491 -15.033 1.00 95.88 262 ALA A C 1
ATOM 2098 O O . ALA A 1 262 ? 12.910 2.624 -15.634 1.00 95.88 262 ALA A O 1
ATOM 2099 N N . ARG A 1 263 ? 12.561 4.791 -15.198 1.00 95.00 263 ARG A N 1
ATOM 2100 C CA . ARG A 1 263 ? 13.679 5.248 -16.038 1.00 95.00 263 ARG A CA 1
ATOM 2101 C C . ARG A 1 263 ? 15.037 4.798 -15.489 1.00 95.00 263 ARG A C 1
ATOM 2103 O O . ARG A 1 263 ? 15.899 4.430 -16.283 1.00 95.00 263 ARG A O 1
ATOM 2110 N N . MET A 1 264 ? 15.240 4.878 -14.174 1.00 94.00 264 MET A N 1
ATOM 2111 C CA . MET A 1 264 ? 16.490 4.467 -13.526 1.00 94.00 264 MET A CA 1
ATOM 2112 C C . MET A 1 264 ? 16.697 2.953 -13.625 1.00 94.00 264 MET A C 1
ATOM 2114 O O . MET A 1 264 ? 17.770 2.544 -14.051 1.00 94.00 264 MET A O 1
ATOM 2118 N N . ALA A 1 265 ? 15.664 2.152 -13.353 1.00 9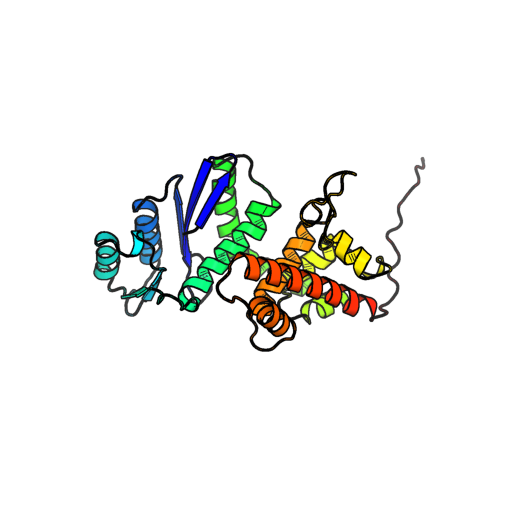4.56 265 ALA A N 1
ATOM 2119 C CA . ALA A 1 265 ? 15.673 0.696 -13.509 1.00 94.56 265 ALA A CA 1
ATOM 2120 C C . ALA A 1 265 ? 16.114 0.274 -14.918 1.00 94.56 265 ALA A C 1
ATOM 2122 O O . ALA A 1 265 ? 17.074 -0.476 -15.077 1.00 94.56 265 ALA A O 1
ATOM 2123 N N . TYR A 1 266 ? 15.494 0.854 -15.953 1.00 95.06 266 TYR A N 1
ATOM 2124 C CA . TYR A 1 266 ? 15.923 0.640 -17.336 1.00 95.06 266 TYR A CA 1
ATOM 2125 C C . TYR A 1 266 ? 17.381 1.053 -17.574 1.00 95.06 266 TYR A C 1
ATOM 2127 O O . TYR A 1 266 ? 18.121 0.351 -18.258 1.00 95.06 266 TYR A O 1
ATOM 2135 N N . GLY A 1 267 ? 17.799 2.199 -17.032 1.00 92.94 267 GLY A N 1
ATOM 2136 C CA . GLY A 1 267 ? 19.151 2.719 -17.214 1.00 92.94 267 GLY A CA 1
ATOM 2137 C C . GLY A 1 267 ? 20.228 1.827 -16.597 1.00 92.94 267 GLY A C 1
ATOM 2138 O O . GLY A 1 267 ? 21.245 1.594 -17.244 1.00 92.94 267 GLY A O 1
ATOM 2139 N N . ILE A 1 268 ? 20.005 1.326 -15.379 1.00 91.31 268 ILE A N 1
ATOM 2140 C CA . ILE A 1 268 ? 20.954 0.453 -14.674 1.00 91.31 268 ILE A CA 1
ATOM 2141 C C . ILE A 1 268 ? 21.073 -0.886 -15.409 1.00 91.31 268 ILE A C 1
ATOM 2143 O O . ILE A 1 268 ? 22.180 -1.271 -15.778 1.00 91.31 268 ILE A O 1
ATOM 2147 N N . ILE A 1 269 ? 19.945 -1.525 -15.739 1.00 91.00 269 ILE A N 1
ATOM 2148 C CA . ILE A 1 269 ? 19.943 -2.806 -16.463 1.00 91.00 269 ILE A CA 1
ATOM 2149 C C . ILE A 1 269 ? 20.586 -2.665 -17.853 1.00 91.00 269 ILE A C 1
ATOM 2151 O O . ILE A 1 269 ? 21.378 -3.508 -18.271 1.00 91.00 269 ILE A O 1
ATOM 2155 N N . LYS A 1 270 ? 20.313 -1.573 -18.582 1.00 86.94 270 LYS A N 1
ATOM 2156 C CA . LYS A 1 270 ? 20.866 -1.369 -19.930 1.00 86.94 270 LYS A CA 1
ATOM 2157 C C . LYS A 1 270 ? 22.363 -1.051 -19.949 1.00 86.94 270 LYS A C 1
ATOM 2159 O O . LYS A 1 270 ? 23.033 -1.414 -20.914 1.00 86.94 270 LYS A O 1
ATOM 2164 N N . LYS A 1 271 ? 22.888 -0.350 -18.938 1.00 76.81 271 LYS A N 1
ATOM 2165 C CA . LYS A 1 271 ? 24.317 0.010 -18.872 1.00 76.81 271 LYS A CA 1
ATOM 2166 C C . LYS A 1 271 ? 25.222 -1.208 -18.678 1.00 76.81 271 LYS A C 1
ATOM 2168 O O . LYS A 1 271 ? 26.375 -1.165 -19.095 1.00 76.81 271 LYS A O 1
ATOM 2173 N N . LEU A 1 272 ? 24.703 -2.291 -18.106 1.00 59.31 272 LEU A N 1
ATOM 2174 C CA . LEU A 1 272 ? 25.440 -3.535 -17.928 1.00 59.31 272 LEU A CA 1
ATOM 2175 C C . LEU A 1 272 ? 25.251 -4.445 -19.150 1.00 59.31 272 LEU A C 1
ATOM 2177 O O . LEU A 1 272 ? 24.171 -4.994 -19.392 1.00 59.31 272 LEU A O 1
ATOM 2181 N N . LYS A 1 273 ? 26.329 -4.618 -19.924 1.00 46.62 273 LYS A N 1
ATOM 2182 C CA . LYS A 1 273 ? 26.480 -5.764 -20.828 1.00 46.62 273 LYS A CA 1
ATOM 2183 C C . LYS A 1 273 ? 26.712 -7.002 -19.953 1.00 46.62 273 LYS A C 1
ATOM 2185 O O . LYS A 1 273 ? 27.825 -7.197 -19.486 1.00 46.62 273 LYS A O 1
ATOM 2190 N N . SER A 1 274 ? 25.682 -7.809 -19.716 1.00 43.25 274 SER A N 1
ATOM 2191 C CA . SER A 1 274 ? 25.836 -9.182 -19.204 1.00 43.25 274 SER A CA 1
ATOM 2192 C C . SER A 1 274 ? 25.577 -10.196 -20.330 1.00 43.25 274 SER A C 1
ATOM 2194 O O . SER A 1 274 ? 24.995 -9.803 -21.350 1.00 43.25 274 SER A O 1
ATOM 2196 N N . PRO A 1 275 ? 26.087 -11.441 -20.219 1.00 35.41 275 PRO A N 1
ATOM 2197 C CA . PRO A 1 275 ? 26.280 -12.329 -21.354 1.00 35.41 275 PRO A CA 1
ATOM 2198 C C . PRO A 1 275 ? 24.963 -12.651 -22.051 1.00 35.41 275 PRO A C 1
ATOM 2200 O O . PRO A 1 275 ? 23.894 -12.728 -21.451 1.00 35.41 275 PRO A O 1
ATOM 2203 N N . ARG A 1 276 ? 25.065 -12.784 -23.369 1.00 33.75 276 ARG A N 1
ATOM 2204 C CA . ARG A 1 276 ? 23.962 -13.002 -24.296 1.00 33.75 276 ARG A CA 1
ATOM 2205 C C . ARG A 1 276 ? 23.301 -14.354 -23.977 1.00 33.75 276 ARG A C 1
ATOM 2207 O O . ARG A 1 276 ? 23.761 -15.374 -24.473 1.00 33.75 276 ARG A O 1
ATOM 2214 N N . PHE A 1 277 ? 22.245 -14.377 -23.165 1.00 34.78 277 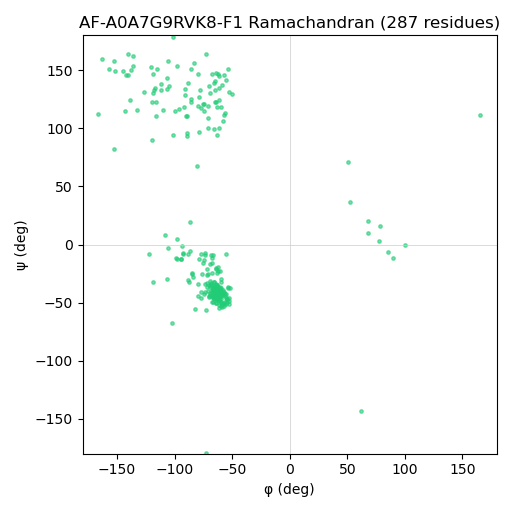PHE A N 1
ATOM 2215 C CA . PHE A 1 277 ? 21.371 -15.551 -23.098 1.00 34.78 277 PHE A CA 1
ATOM 2216 C C . PHE A 1 277 ? 20.606 -15.661 -24.428 1.00 34.78 277 PHE A C 1
ATOM 2218 O O . PHE A 1 277 ? 20.081 -14.643 -24.898 1.00 34.78 277 PHE A O 1
ATOM 2225 N N . PRO A 1 278 ? 20.584 -16.839 -25.077 1.00 35.50 278 PRO A N 1
ATOM 2226 C CA . PRO A 1 278 ? 19.886 -17.011 -26.342 1.00 35.50 278 PRO A CA 1
ATOM 2227 C C . PRO A 1 278 ? 18.379 -16.820 -26.145 1.00 35.50 278 PRO A C 1
ATOM 2229 O O . PRO A 1 278 ? 17.815 -17.224 -25.129 1.00 35.50 278 PRO A O 1
ATOM 2232 N N . GLU A 1 279 ? 17.738 -16.164 -27.114 1.00 33.66 279 GLU A N 1
ATOM 2233 C CA . GLU A 1 279 ? 16.286 -15.996 -27.125 1.00 33.66 279 GLU A CA 1
ATOM 2234 C C . GLU A 1 279 ? 15.584 -17.363 -27.075 1.00 33.66 279 GLU A C 1
ATOM 2236 O O . GLU A 1 279 ? 16.082 -18.324 -27.669 1.00 33.66 279 GLU A O 1
ATOM 2241 N N . PRO A 1 280 ? 14.416 -17.474 -26.416 1.00 33.69 280 PRO A N 1
ATOM 2242 C CA . PRO A 1 280 ? 13.622 -18.689 -26.489 1.00 33.69 280 PRO A CA 1
ATOM 2243 C C . PRO A 1 280 ? 13.255 -18.950 -27.951 1.00 33.69 280 PRO A C 1
ATOM 2245 O O . PRO A 1 280 ? 12.583 -18.139 -28.599 1.00 33.69 280 PRO A O 1
ATOM 2248 N N . VAL A 1 281 ? 13.716 -20.089 -28.470 1.00 38.81 281 VAL A N 1
ATOM 2249 C CA . VAL A 1 281 ? 13.374 -20.574 -29.804 1.00 38.81 281 VAL A CA 1
ATOM 2250 C C . VAL A 1 281 ? 11.856 -20.690 -29.867 1.00 38.81 281 VAL A C 1
ATOM 2252 O O . VAL A 1 281 ? 11.252 -21.537 -29.213 1.00 38.81 281 VAL A O 1
ATOM 2255 N N . ARG A 1 282 ? 11.217 -19.828 -30.661 1.00 36.88 282 ARG A N 1
ATOM 2256 C CA . ARG A 1 282 ? 9.844 -20.067 -31.100 1.00 36.88 282 ARG A CA 1
ATOM 2257 C C . ARG A 1 282 ? 9.887 -21.295 -32.000 1.00 36.88 282 ARG A C 1
ATOM 2259 O O . ARG A 1 282 ? 10.248 -21.174 -33.168 1.00 36.88 282 ARG A O 1
ATOM 2266 N N . SER A 1 283 ? 9.532 -22.460 -31.468 1.00 34.75 283 SER A N 1
ATOM 2267 C CA . SER A 1 283 ? 9.269 -23.640 -32.283 1.00 34.75 283 SER A CA 1
ATOM 2268 C C . SER A 1 283 ? 8.095 -23.332 -33.218 1.00 34.75 283 SER A C 1
ATOM 2270 O O . SER A 1 283 ? 6.927 -23.322 -32.838 1.00 34.75 283 SER A O 1
ATOM 2272 N N . ARG A 1 284 ? 8.416 -23.015 -34.473 1.00 35.22 284 ARG A N 1
ATOM 2273 C CA . ARG A 1 284 ? 7.517 -23.236 -35.603 1.00 35.22 284 ARG A CA 1
ATOM 2274 C C . ARG A 1 284 ? 7.989 -24.512 -36.276 1.00 35.22 284 ARG A C 1
ATOM 2276 O O . ARG A 1 284 ? 9.088 -24.528 -36.817 1.00 35.22 284 ARG A O 1
ATOM 2283 N N . GLY A 1 285 ? 7.163 -25.547 -36.252 1.00 32.41 285 GLY A N 1
ATOM 2284 C CA . GLY A 1 285 ? 7.403 -26.747 -37.043 1.00 32.41 285 GLY A CA 1
ATOM 2285 C C . GLY A 1 285 ? 6.536 -27.908 -36.589 1.00 32.41 285 GLY A C 1
ATOM 2286 O O . GLY A 1 285 ? 6.727 -28.422 -35.495 1.00 32.41 285 GLY A O 1
ATOM 2287 N N . TRP A 1 286 ? 5.587 -28.290 -37.439 1.00 36.53 286 TRP A N 1
ATOM 2288 C CA . TRP A 1 286 ? 4.949 -29.604 -37.423 1.00 36.53 286 TRP A CA 1
ATOM 2289 C C . TRP A 1 286 ? 5.875 -30.612 -38.113 1.00 36.53 286 TRP A C 1
ATOM 2291 O O . TRP A 1 286 ? 6.532 -30.253 -39.089 1.00 36.53 286 TRP A O 1
ATOM 2301 N N . GLY A 1 287 ? 5.871 -31.863 -37.651 1.00 31.62 287 GLY A N 1
ATOM 2302 C CA . GLY A 1 287 ? 6.506 -32.987 -38.337 1.00 31.62 287 GLY A CA 1
ATOM 2303 C C . GLY A 1 287 ? 6.068 -34.329 -37.749 1.00 31.62 287 GLY A C 1
ATOM 2304 O O . GLY A 1 287 ? 6.379 -34.626 -36.603 1.00 31.62 287 GLY A O 1
ATOM 2305 N N . THR A 1 288 ? 5.323 -35.097 -38.545 1.00 32.94 288 THR A N 1
ATOM 2306 C CA . THR A 1 288 ? 5.228 -36.574 -38.544 1.00 32.94 288 THR A CA 1
ATOM 2307 C C . THR A 1 288 ? 6.615 -37.153 -38.875 1.00 32.94 288 THR A C 1
ATOM 2309 O O . THR A 1 288 ? 7.338 -36.509 -39.634 1.00 32.94 288 THR A O 1
ATOM 2312 N N . VAL A 1 289 ? 7.102 -38.294 -38.385 1.00 39.56 289 VAL A N 1
ATOM 2313 C CA . VAL A 1 289 ? 6.546 -39.629 -38.088 1.00 39.56 289 VAL A CA 1
ATOM 2314 C C . VAL A 1 289 ? 7.089 -40.099 -36.740 1.00 39.56 289 VAL A C 1
ATOM 2316 O O . VAL A 1 289 ? 8.257 -39.755 -36.451 1.00 39.56 289 VAL A O 1
#

Nearest PDB structures (foldseek):
  8wt6-assembly1_D  TM=4.750E-01  e=5.579E-08  Escherichia coli
  7pel-assembly1_E  TM=7.899E-01  e=7.445E-04  Simian T-lymphotropic virus 1
  6rwl-assembly1_A  TM=7.303E-01  e=3.893E-03  Simian immunodeficiency virus
  8fnn-assembly1_A  TM=6.191E-01  e=1.490E-03  Homo sapiens
  5ejk-assembly1_H  TM=8.420E-01  e=2.265E-02  Rous sarcoma virus - Prague C

Foldseek 3Di:
DDWDDAPNFIKDKDFDADPVVRAGQFMFMDSDPDLCRVLVRVVSSLVPDPAQAVAEDEDEPDPSCVDPVNVVSCVVRVYHYDYADPVRCPRVVSVVVVVVLCCLVPCVVVPDNDPVSVVVVVVVVSCCVRPPVVVQLVVLCVVCVPPPLLVLLVPQQLQGSVLSVLCCVQCPQLLVDPALVVQCVQQQLDFDFPDDPVDGDDTDGDPNHDSSLVSSLLSSLVRNLVPPDDPLVVQLCVQCVVPVPDPVSSVVSSSVSSSVSSSSSSVSSNVDDDDDDDDPDPDDDDDDD

Radius of gyration: 22.55 Å; Cα contacts (8 Å, |Δi|>4): 350; chains: 1; bounding box: 49×64×70 Å

pLDDT: mean 84.18, std 17.07, range [31.62, 97.62]

InterPro domains:
  IPR001584 Integrase, catalytic core [PF00665] (2-89)
  IPR001584 Integrase, catalytic core [PF13333] (96-133)
  IPR001584 Integrase, catalytic core [PS50994] (1-169)
  IPR003346 Transposase IS116/IS110/IS902, C-terminal [PF02371] (151-236)
  IPR012337 Ribonuclease H-like superfamily [SSF53098] (2-133)
  IPR036397 Ribonuclease H superfamily [G3DSA:3.30.420.10] (1-146)
  IPR048020 IS3 transposase [NF033516] (1-135)
  IPR050900 Transposase IS3/IS150/IS904 [PTHR46889] (2-136)

Organism: NCBI:txid1715720

Solvent-accessible surface area (backbone atoms only — not comparable to full-atom values): 16539 Å² total; per-residue (Å²): 116,50,81,47,75,44,96,87,45,50,42,30,42,33,70,43,64,42,85,87,82,64,37,68,66,24,62,31,70,35,72,54,96,50,61,65,42,52,53,54,23,49,52,51,36,54,74,72,50,93,67,40,79,85,37,69,49,69,39,61,85,51,70,65,72,69,35,67,69,50,52,50,56,32,54,78,53,57,34,43,82,41,62,44,54,97,89,48,58,73,70,47,41,64,63,50,46,48,55,51,47,50,40,54,68,44,52,67,65,70,52,55,91,41,67,68,55,40,53,54,50,50,55,53,48,51,49,39,64,65,67,43,47,67,56,49,32,50,50,42,43,68,76,38,66,86,38,67,61,46,53,57,37,50,70,38,76,38,34,47,45,59,41,33,50,48,42,45,72,73,61,48,69,64,71,79,43,94,44,59,66,58,48,36,41,47,34,16,66,38,66,37,76,50,71,55,104,89,44,88,53,77,72,39,69,34,88,86,21,41,63,65,45,39,44,36,31,40,53,19,32,62,44,20,54,66,47,86,86,46,76,55,22,54,53,36,52,66,61,22,64,89,48,77,81,43,68,67,49,48,54,53,25,46,53,57,38,14,48,48,50,52,43,49,51,45,50,58,54,55,71,52,88,69,82,86,74,79,75,83,79,78,87,79,79,89,80,90,132

Mean predicted aligned error: 9.27 Å

Sequence (289 aa):
MTEFNVRGHKLYLSACMDLYNREIVAYRMARRPVFEMVSSMLEAALSRTSCAAGLIVHSDQGWHYKMQPYRAILASHGVKQSMSRKGNCFDNAAIESYFGTLKAEYFHLDKPDSIDALEAGVHDYVHYYNHERNQLEQQAQDLLANDADYNNLMSLPGVGPITALTILAEAGNLRRFGHHRQFLKFCGFDLAKSQSGVHRGREQLSKRGNARLRLAFWLAAVEAIRIRENSFREKYDRYVSCNPKDPDLKRKALKAVAAKMARMAYGIIKKLKSPRFPEPVRSRGWGTV